Protein AF-A0A7R9V6Y5-F1 (afdb_monomer_lite)

Radius of gyration: 31.59 Å; chains: 1; bounding box: 62×42×121 Å

Secondary structure (DSSP, 8-state):
------------------------------PPPP-------------------------------GGGGTEEEETTEEEETTSSPPTT-EEEESTTS-EEEEEEE--SS-EEGGGGGGGSSSPTTEE-TT-EEEEEEE-HHHHTS--EEEEEEEEGGG---EEEEEEE-TT----S--TT-TTEEEEE-BTTB-EEEEEE-HHHHHHH--SEEEEEEE--SSS-EEEEEEEEEESS-EEE-TT--EEETTSTTSBS-S--TTSS--B-GGGSPPSS-PPTTSSTTTT---EEEPPPPSSTTSPP-----SPPTT---EEE---TT--TT---------SSS---------------

Organism: NCBI:txid1486919

pLDDT: mean 71.25, std 19.71, range [26.55, 94.12]

Structure (mmCIF, N/CA/C/O backbone):
data_AF-A0A7R9V6Y5-F1
#
_entry.id   AF-A0A7R9V6Y5-F1
#
loop_
_atom_site.group_PDB
_atom_site.id
_atom_site.type_symbol
_atom_site.label_atom_id
_atom_site.label_alt_id
_atom_site.label_comp_id
_atom_site.label_asym_id
_atom_site.label_entity_id
_atom_site.label_seq_id
_atom_site.pdbx_PDB_ins_code
_atom_site.Cartn_x
_atom_site.Cartn_y
_atom_site.Cartn_z
_atom_site.occupancy
_atom_site.B_iso_or_equiv
_atom_site.auth_seq_id
_atom_site.auth_comp_id
_atom_site.auth_asym_id
_atom_site.auth_atom_id
_atom_site.pdbx_PDB_model_num
ATOM 1 N N . PHE A 1 1 ? 21.992 -16.045 -56.729 1.00 31.56 1 PHE A N 1
ATOM 2 C CA . PHE A 1 1 ? 21.535 -15.247 -57.885 1.00 31.56 1 PHE A CA 1
ATOM 3 C C . PHE A 1 1 ? 22.594 -14.196 -58.205 1.00 31.56 1 PHE A C 1
ATOM 5 O O . PHE A 1 1 ? 23.191 -13.668 -57.278 1.00 31.56 1 PHE A O 1
ATOM 12 N N . ARG A 1 2 ? 22.911 -14.011 -59.494 1.00 26.70 2 ARG A N 1
ATOM 13 C CA . ARG A 1 2 ? 24.003 -13.173 -60.032 1.00 26.70 2 ARG A CA 1
ATOM 14 C C . ARG A 1 2 ? 23.625 -11.683 -60.105 1.00 26.70 2 ARG A C 1
ATOM 16 O O . ARG A 1 2 ? 22.520 -11.394 -60.544 1.00 26.70 2 ARG A O 1
ATOM 23 N N . GLY A 1 3 ? 24.629 -10.821 -59.904 1.00 26.55 3 GLY A N 1
ATOM 24 C CA . GLY A 1 3 ? 24.972 -9.725 -60.829 1.00 26.55 3 GLY A CA 1
ATOM 25 C C . GLY A 1 3 ? 24.631 -8.291 -60.406 1.00 26.55 3 GLY A C 1
ATOM 26 O O . GLY A 1 3 ? 23.466 -7.986 -60.185 1.00 26.55 3 GLY A O 1
ATOM 27 N N . GLY A 1 4 ? 25.644 -7.410 -60.422 1.00 28.25 4 GLY A N 1
ATOM 28 C CA . GLY A 1 4 ? 25.468 -5.955 -60.544 1.00 28.25 4 GLY A CA 1
ATOM 29 C C . GLY A 1 4 ? 26.543 -5.102 -59.857 1.00 28.25 4 GLY A C 1
ATOM 30 O O . GLY A 1 4 ? 26.328 -4.660 -58.736 1.00 28.25 4 GLY A O 1
ATOM 31 N N . ASP A 1 5 ? 27.664 -4.850 -60.541 1.00 31.64 5 ASP A N 1
ATOM 32 C CA . ASP A 1 5 ? 28.666 -3.822 -60.202 1.00 31.64 5 ASP A CA 1
ATOM 33 C C . ASP A 1 5 ? 28.163 -2.403 -60.543 1.00 31.64 5 ASP A C 1
ATOM 35 O O . ASP A 1 5 ? 27.456 -2.260 -61.536 1.00 31.64 5 ASP A O 1
ATOM 39 N N . PHE A 1 6 ? 28.588 -1.364 -59.798 1.00 33.16 6 PHE A N 1
ATOM 40 C CA . PHE A 1 6 ? 29.208 -0.134 -60.349 1.00 33.16 6 PHE A CA 1
ATOM 41 C C . PHE A 1 6 ? 29.739 0.845 -59.261 1.00 33.16 6 PHE A C 1
ATOM 43 O O . PHE A 1 6 ? 29.004 1.295 -58.390 1.00 33.16 6 PHE A O 1
ATOM 50 N N . ALA A 1 7 ? 31.023 1.204 -59.428 1.00 29.72 7 ALA A N 1
ATOM 51 C CA . ALA A 1 7 ? 31.729 2.482 -59.185 1.00 29.72 7 ALA A CA 1
ATOM 52 C C . ALA A 1 7 ? 31.904 3.131 -57.782 1.00 29.72 7 ALA A C 1
ATOM 54 O O . ALA A 1 7 ? 31.082 3.891 -57.287 1.00 29.72 7 ALA A O 1
ATOM 55 N N . THR A 1 8 ? 33.123 2.935 -57.258 1.00 30.86 8 THR A N 1
ATOM 56 C CA . THR A 1 8 ? 34.157 3.911 -56.817 1.00 30.86 8 THR A CA 1
ATOM 57 C C . THR A 1 8 ? 33.847 5.413 -56.640 1.00 30.86 8 THR A C 1
ATOM 59 O O . THR A 1 8 ? 33.489 6.096 -57.597 1.00 30.86 8 THR A O 1
ATOM 62 N N . GLY A 1 9 ? 34.269 5.960 -55.486 1.00 28.86 9 GLY A N 1
ATOM 63 C CA . GLY A 1 9 ? 34.642 7.372 -55.295 1.00 28.86 9 GLY A CA 1
ATOM 64 C C . GLY A 1 9 ? 35.104 7.697 -53.859 1.00 28.86 9 GLY A C 1
ATOM 65 O O . GLY A 1 9 ? 34.319 7.615 -52.924 1.00 28.86 9 GLY A O 1
ATOM 66 N N . ALA A 1 10 ? 36.370 8.079 -53.683 1.00 29.89 10 ALA A N 1
ATOM 67 C CA . ALA A 1 10 ? 36.989 8.647 -52.466 1.00 29.89 10 ALA A CA 1
ATOM 68 C C . ALA A 1 10 ? 37.910 9.823 -52.905 1.00 29.89 10 ALA A C 1
ATOM 70 O O . ALA A 1 10 ? 38.112 9.924 -54.120 1.00 29.89 10 ALA A O 1
ATOM 71 N N . PRO A 1 11 ? 38.571 10.646 -52.044 1.00 48.31 11 PRO A N 1
ATOM 72 C CA . PRO A 1 11 ? 38.493 10.857 -50.577 1.00 48.31 11 PRO A CA 1
ATOM 73 C C . PRO A 1 11 ? 38.518 12.357 -50.093 1.00 48.31 11 PRO A C 1
ATOM 75 O O . PRO A 1 11 ? 38.881 13.237 -50.860 1.00 48.31 11 PRO A O 1
ATOM 78 N N . HIS A 1 12 ? 38.247 12.583 -48.782 1.00 31.69 12 HIS A N 1
ATOM 79 C CA . HIS A 1 12 ? 38.789 13.597 -47.809 1.00 31.69 12 HIS A CA 1
ATOM 80 C C . HIS A 1 12 ? 38.828 15.133 -48.105 1.00 31.69 12 HIS A C 1
ATOM 82 O O . HIS A 1 12 ? 38.713 15.524 -49.258 1.00 31.69 12 HIS A O 1
ATOM 88 N N . PRO A 1 13 ? 39.087 16.046 -47.114 1.00 44.75 13 PRO A N 1
ATOM 89 C CA . PRO A 1 13 ? 39.224 15.930 -45.642 1.00 44.75 13 PRO A CA 1
ATOM 90 C C . PRO A 1 13 ? 38.396 16.956 -44.802 1.00 44.75 13 PRO A C 1
ATOM 92 O O . PRO A 1 13 ? 37.782 17.885 -45.319 1.00 44.75 13 PRO A O 1
ATOM 95 N N . ALA A 1 14 ? 38.438 16.795 -43.469 1.00 32.62 14 ALA A N 1
ATOM 96 C CA . ALA A 1 14 ? 38.018 17.775 -42.451 1.00 32.62 14 ALA A CA 1
ATOM 97 C C . ALA A 1 14 ? 38.998 18.970 -42.339 1.00 32.62 14 ALA A C 1
ATOM 99 O O . ALA A 1 14 ? 40.120 18.882 -42.844 1.00 32.62 14 ALA A O 1
ATOM 100 N N . PRO A 1 15 ? 38.639 20.052 -41.611 1.00 40.34 15 PRO A N 1
ATOM 101 C CA . PRO A 1 15 ? 39.273 20.224 -40.292 1.00 40.34 15 PRO A CA 1
ATOM 102 C C . PRO A 1 15 ? 38.422 20.902 -39.189 1.00 40.34 15 PRO A C 1
ATOM 104 O O . PRO A 1 15 ? 37.597 21.758 -39.468 1.00 40.34 15 PRO A O 1
ATOM 107 N N . SER A 1 16 ? 38.739 20.518 -37.936 1.00 29.75 16 SER A N 1
ATOM 108 C CA . SER A 1 16 ? 38.999 21.314 -36.704 1.00 29.75 16 SER A CA 1
ATOM 109 C C . SER A 1 16 ? 38.088 22.515 -36.360 1.00 29.75 16 SER A C 1
ATOM 111 O O . SER A 1 16 ? 37.766 23.314 -37.219 1.00 29.75 16 SER A O 1
ATOM 113 N N . THR A 1 17 ? 37.729 22.863 -35.123 1.00 30.83 17 THR A N 1
ATOM 114 C CA . THR A 1 17 ? 38.364 22.794 -33.793 1.00 30.83 17 THR A CA 1
ATOM 115 C C . THR A 1 17 ? 37.291 23.241 -32.778 1.00 30.83 17 THR A C 1
ATOM 117 O O . THR A 1 17 ? 36.429 24.045 -33.121 1.00 30.83 17 THR A O 1
ATOM 120 N N . ARG A 1 18 ? 37.398 22.836 -31.503 1.00 31.84 18 ARG A N 1
ATOM 121 C CA . ARG A 1 18 ? 37.727 23.719 -30.354 1.00 31.84 18 ARG A CA 1
ATOM 122 C C . ARG A 1 18 ? 37.119 23.199 -29.046 1.00 31.84 18 ARG A C 1
ATOM 124 O O . ARG A 1 18 ? 35.917 23.221 -28.819 1.00 31.84 18 ARG A O 1
ATOM 131 N N . ALA A 1 19 ? 38.026 22.788 -28.170 1.00 28.95 19 ALA A N 1
ATOM 132 C CA . ALA A 1 19 ? 37.794 22.451 -26.780 1.00 28.95 19 ALA A CA 1
ATOM 133 C C . ALA A 1 19 ? 37.399 23.680 -25.940 1.00 28.95 19 ALA A C 1
ATOM 135 O O . ALA A 1 19 ? 37.943 24.771 -26.136 1.00 28.95 19 ALA A O 1
ATOM 136 N N . ARG A 1 20 ? 36.569 23.468 -24.910 1.00 31.94 20 ARG A N 1
ATOM 137 C CA . ARG A 1 20 ? 36.645 24.236 -23.660 1.00 31.94 20 ARG A CA 1
ATOM 138 C C . ARG A 1 20 ? 36.592 23.317 -22.440 1.00 31.94 20 ARG A C 1
ATOM 140 O O . ARG A 1 20 ? 35.568 22.773 -22.060 1.00 31.94 20 ARG A O 1
ATOM 147 N N . ARG A 1 21 ? 37.792 23.205 -21.884 1.00 30.02 21 ARG A N 1
ATOM 148 C CA . ARG A 1 21 ? 38.234 22.952 -20.514 1.00 30.02 21 ARG A CA 1
ATOM 149 C C . ARG A 1 21 ? 37.304 23.567 -19.452 1.00 30.02 21 ARG A C 1
ATOM 151 O O . ARG A 1 21 ? 37.023 24.761 -19.526 1.00 30.02 21 ARG A O 1
ATOM 158 N N . MET A 1 22 ? 36.962 22.802 -18.418 1.00 28.33 22 MET A N 1
ATOM 159 C CA . MET A 1 22 ? 36.767 23.336 -17.067 1.00 28.33 22 MET A CA 1
ATOM 160 C C . MET A 1 22 ? 37.298 22.323 -16.047 1.00 28.33 22 MET A C 1
ATOM 162 O O . MET A 1 22 ? 36.837 21.190 -15.967 1.00 28.33 22 MET A O 1
ATOM 166 N N . GLU A 1 23 ? 38.348 22.753 -15.351 1.00 29.83 23 GLU A N 1
ATOM 167 C CA . GLU A 1 23 ? 39.034 22.071 -14.258 1.00 29.83 23 GLU A CA 1
ATOM 168 C C . GLU A 1 23 ? 38.297 22.339 -12.932 1.00 29.83 23 GLU A C 1
ATOM 170 O O . GLU A 1 23 ? 37.957 23.477 -12.622 1.00 29.83 23 GLU A O 1
ATOM 175 N N . THR A 1 24 ? 38.042 21.254 -12.198 1.00 30.03 24 THR A N 1
ATOM 176 C CA . THR A 1 24 ? 38.398 21.004 -10.786 1.00 30.03 24 THR A CA 1
ATOM 177 C C . THR A 1 24 ? 38.379 22.146 -9.755 1.00 30.03 24 THR A C 1
ATOM 179 O O . THR A 1 24 ? 39.156 23.089 -9.843 1.00 30.03 24 THR A O 1
ATOM 182 N N . ASN A 1 25 ? 37.622 21.935 -8.667 1.00 29.89 25 ASN A N 1
ATOM 183 C CA . ASN A 1 25 ? 38.046 22.078 -7.256 1.00 29.89 25 ASN A CA 1
ATOM 184 C C . ASN A 1 25 ? 36.930 21.498 -6.357 1.00 29.89 25 ASN A C 1
ATOM 186 O O . ASN A 1 25 ? 35.798 21.956 -6.412 1.00 29.89 25 ASN A O 1
ATOM 190 N N . CYS A 1 26 ? 37.114 20.334 -5.731 1.00 27.83 26 CYS A N 1
ATOM 191 C CA . CYS A 1 26 ? 37.872 20.032 -4.504 1.00 27.83 26 CYS A CA 1
ATOM 192 C C . CYS A 1 26 ? 37.069 20.192 -3.198 1.00 27.83 26 CYS A C 1
ATOM 194 O O . CYS A 1 26 ? 36.551 21.248 -2.855 1.00 27.83 26 CYS A O 1
ATOM 196 N N . CYS A 1 27 ? 37.044 19.068 -2.483 1.00 31.23 27 CYS A N 1
ATOM 197 C CA . CYS A 1 27 ? 36.480 18.751 -1.181 1.00 31.23 27 CYS A CA 1
ATOM 198 C C . CYS A 1 27 ? 36.789 19.738 -0.042 1.00 31.23 27 CYS A C 1
ATOM 200 O O . CYS A 1 27 ? 37.911 20.219 0.089 1.00 31.23 27 CYS A O 1
ATOM 202 N N . ALA A 1 28 ? 35.865 19.827 0.920 1.00 30.67 28 ALA A N 1
ATOM 203 C CA . ALA A 1 28 ? 36.218 20.001 2.329 1.00 30.67 28 ALA A CA 1
ATOM 204 C C . ALA A 1 28 ? 35.226 19.245 3.228 1.00 30.67 28 ALA A C 1
ATOM 206 O O . ALA A 1 28 ? 34.165 19.740 3.596 1.00 30.67 28 ALA A O 1
ATOM 207 N N . ALA A 1 29 ? 35.605 18.019 3.584 1.00 31.50 29 ALA A N 1
ATOM 208 C CA . ALA A 1 29 ? 35.000 17.248 4.657 1.00 31.50 29 ALA A CA 1
ATOM 209 C C . ALA A 1 29 ? 35.455 17.794 6.022 1.00 31.50 29 ALA A C 1
ATOM 211 O O . ALA A 1 29 ? 36.646 18.026 6.237 1.00 31.50 29 ALA A O 1
ATOM 212 N N . ARG A 1 30 ? 34.538 17.911 6.988 1.00 31.30 30 ARG A N 1
ATOM 213 C CA . ARG A 1 30 ? 34.880 17.931 8.418 1.00 31.30 30 ARG A CA 1
ATOM 214 C C . ARG A 1 30 ? 34.027 16.903 9.152 1.00 31.30 30 ARG A C 1
ATOM 216 O O . ARG A 1 30 ? 32.818 17.052 9.268 1.00 31.30 30 ARG A O 1
ATOM 223 N N . ARG A 1 31 ? 34.689 15.847 9.635 1.00 33.50 31 ARG A N 1
ATOM 224 C CA . ARG A 1 31 ? 34.147 14.889 10.608 1.00 33.50 31 ARG A CA 1
ATOM 225 C C . ARG A 1 31 ? 34.144 15.502 12.020 1.00 33.50 31 ARG A C 1
ATOM 227 O O . ARG A 1 31 ? 35.044 16.290 12.324 1.00 33.50 31 ARG A O 1
ATOM 234 N N . PRO A 1 32 ? 33.214 15.095 12.900 1.00 33.69 32 PRO A N 1
ATOM 235 C CA . PRO A 1 32 ? 33.211 15.472 14.310 1.00 33.69 32 PRO A CA 1
ATOM 236 C C . PRO A 1 32 ? 34.195 14.616 15.129 1.00 33.69 32 PRO A C 1
ATOM 238 O O . PRO A 1 32 ? 34.425 13.443 14.831 1.00 33.69 32 PRO A O 1
ATOM 241 N N . ARG A 1 33 ? 34.772 15.208 16.183 1.00 34.56 33 ARG A N 1
ATOM 242 C CA . ARG A 1 33 ? 35.504 14.496 17.247 1.00 34.56 33 ARG A CA 1
ATOM 243 C C . ARG A 1 33 ? 34.586 14.290 18.464 1.00 34.56 33 ARG A C 1
ATOM 245 O O . ARG A 1 33 ? 33.846 15.215 18.789 1.00 34.56 33 ARG A O 1
ATOM 252 N N . PRO A 1 34 ? 34.687 13.153 19.176 1.00 44.06 34 PRO A N 1
ATOM 253 C CA . PRO A 1 34 ? 33.969 12.900 20.422 1.00 44.06 34 PRO A CA 1
ATOM 254 C C . PRO A 1 34 ? 34.815 13.295 21.643 1.00 44.06 34 PRO A C 1
ATOM 256 O O . PRO A 1 34 ? 36.030 13.090 21.636 1.00 44.06 34 PRO A O 1
ATOM 259 N N . ARG A 1 35 ? 34.176 13.794 22.709 1.00 39.22 35 ARG A N 1
ATOM 260 C CA . ARG A 1 35 ? 34.696 13.779 24.091 1.00 39.22 35 ARG A CA 1
ATOM 261 C C . ARG A 1 35 ? 33.535 13.790 25.099 1.00 39.22 35 ARG A C 1
ATOM 263 O O . ARG A 1 35 ? 32.831 14.785 25.211 1.00 39.22 35 ARG A O 1
ATOM 270 N N . SER A 1 36 ? 33.381 12.693 25.836 1.00 36.84 36 SER A N 1
ATOM 271 C CA . SER A 1 36 ? 32.825 12.651 27.206 1.00 36.84 36 SER A CA 1
ATOM 272 C C . SER A 1 36 ? 33.942 13.020 28.217 1.00 36.84 36 SER A C 1
ATOM 274 O O . SER A 1 36 ? 35.087 13.152 27.768 1.00 36.84 36 SER A O 1
ATOM 276 N N . PRO A 1 37 ? 33.740 13.043 29.558 1.00 46.12 37 PRO A N 1
ATOM 277 C CA . PRO A 1 37 ? 32.527 13.157 30.388 1.00 46.12 37 PRO A CA 1
ATOM 278 C C . PRO A 1 37 ? 32.600 14.290 31.465 1.00 46.12 37 PRO A C 1
ATOM 280 O O . PRO A 1 37 ? 33.610 14.972 31.589 1.00 46.12 37 PRO A O 1
ATOM 283 N N . ALA A 1 38 ? 31.480 14.442 32.199 1.00 38.81 38 ALA A N 1
ATOM 284 C CA . ALA A 1 38 ? 31.164 15.021 33.536 1.00 38.81 38 ALA A CA 1
ATOM 285 C C . ALA A 1 38 ? 32.314 15.540 34.457 1.00 38.81 38 ALA A C 1
ATOM 287 O O . ALA A 1 38 ? 33.419 15.007 34.365 1.00 38.81 38 ALA A O 1
ATOM 288 N N . PRO A 1 39 ? 32.079 16.465 35.438 1.00 49.62 39 PRO A N 1
ATOM 289 C CA . PRO A 1 39 ? 31.322 16.096 36.659 1.00 49.62 39 PRO A CA 1
ATOM 290 C C . PRO A 1 39 ? 30.623 17.215 37.502 1.00 49.62 39 PRO A C 1
ATOM 292 O O . PRO A 1 39 ? 30.881 18.402 37.350 1.00 49.62 39 PRO A O 1
ATOM 295 N N . LEU A 1 40 ? 29.813 16.741 38.471 1.00 33.62 40 LEU A N 1
ATOM 296 C CA . LEU A 1 40 ? 29.517 17.275 39.825 1.00 33.62 40 LEU A CA 1
ATOM 297 C C . LEU A 1 40 ? 28.737 18.597 40.019 1.00 33.62 40 LEU A C 1
ATOM 299 O O . LEU A 1 40 ? 29.275 19.677 39.819 1.00 33.62 40 LEU A O 1
ATOM 303 N N . ALA A 1 41 ? 27.563 18.496 40.664 1.00 32.78 41 ALA A N 1
ATOM 304 C CA . ALA A 1 41 ? 27.299 19.165 41.951 1.00 32.78 41 ALA A CA 1
ATOM 305 C C . ALA A 1 41 ? 26.062 18.561 42.671 1.00 32.78 41 ALA A C 1
ATOM 307 O O . ALA A 1 41 ? 25.072 18.253 42.007 1.00 32.78 41 ALA A O 1
ATOM 308 N N . PRO A 1 42 ? 26.109 18.385 44.009 1.00 46.72 42 PRO A N 1
ATOM 309 C CA . PRO A 1 42 ? 25.042 17.812 44.830 1.00 46.72 42 PRO A CA 1
ATOM 310 C C . PRO A 1 42 ? 24.123 18.900 45.412 1.00 46.72 42 PRO A C 1
ATOM 312 O O . PRO A 1 42 ? 24.558 20.030 45.631 1.00 46.72 42 PRO A O 1
ATOM 315 N N . LEU A 1 43 ? 22.878 18.555 45.749 1.00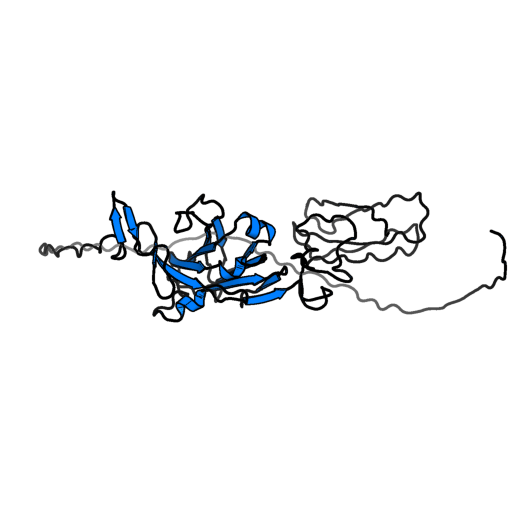 36.47 43 LEU A N 1
ATOM 316 C CA . LEU A 1 43 ? 22.027 19.397 46.593 1.00 36.47 43 LEU A CA 1
ATOM 317 C C . LEU A 1 43 ? 21.265 18.551 47.616 1.00 36.47 43 LEU A C 1
ATOM 319 O O . LEU A 1 43 ? 20.756 17.470 47.327 1.00 36.47 43 LEU A O 1
ATOM 323 N N . LEU A 1 44 ? 21.310 19.067 48.839 1.00 35.62 44 LEU A N 1
ATOM 324 C CA . LEU A 1 44 ? 20.942 18.479 50.115 1.00 35.62 44 L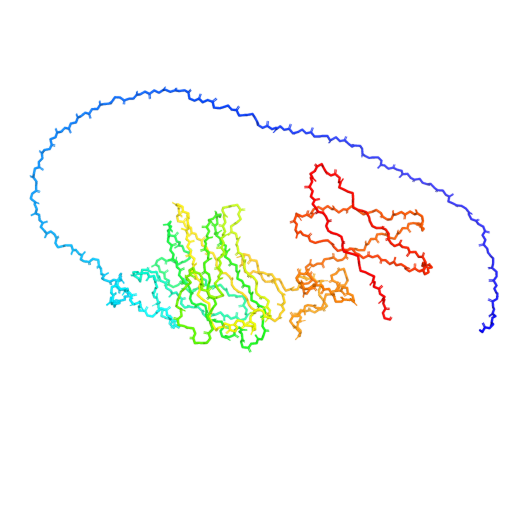EU A CA 1
ATOM 325 C C . LEU A 1 44 ? 19.436 18.233 50.298 1.00 35.62 44 LEU A C 1
ATOM 327 O O . LEU A 1 44 ? 18.612 19.106 50.060 1.00 35.62 44 LEU A O 1
ATOM 331 N N . LEU A 1 45 ? 19.142 17.046 50.834 1.00 38.00 45 LEU A N 1
ATOM 332 C CA . LEU A 1 45 ? 18.404 16.771 52.076 1.00 38.00 45 LEU A CA 1
ATOM 333 C C . LEU A 1 45 ? 17.436 17.850 52.617 1.00 38.00 45 LEU A C 1
ATOM 335 O O . LEU A 1 45 ? 17.871 18.897 53.091 1.00 38.00 45 LEU A O 1
ATOM 339 N N . SER A 1 46 ? 16.153 17.493 52.754 1.00 37.31 46 SER A N 1
ATOM 340 C CA . SER A 1 46 ? 15.336 17.841 53.932 1.00 37.31 46 SER A CA 1
ATOM 341 C C . SER A 1 46 ? 14.170 16.862 54.112 1.00 37.31 46 SER A C 1
ATOM 343 O O . SER A 1 46 ? 13.274 16.767 53.278 1.00 37.31 46 SER A O 1
ATOM 345 N N . LEU A 1 47 ? 14.229 16.127 55.227 1.00 38.84 47 LEU A N 1
ATOM 346 C CA . LEU A 1 47 ? 13.140 15.364 55.835 1.00 38.84 47 LEU A CA 1
ATOM 347 C C . LEU A 1 47 ? 12.013 16.304 56.287 1.00 38.84 47 LEU A C 1
ATOM 349 O O . LEU A 1 47 ? 12.297 17.316 56.925 1.00 38.84 47 LEU A O 1
ATOM 353 N N . LEU A 1 48 ? 10.760 15.867 56.143 1.00 36.12 48 LEU A N 1
ATOM 354 C CA . LEU A 1 48 ? 9.728 16.111 57.155 1.00 36.12 48 LEU A CA 1
ATOM 355 C C . LEU A 1 48 ? 8.648 15.018 57.106 1.00 36.12 48 LEU A C 1
ATOM 357 O O . LEU A 1 48 ? 7.881 14.898 56.155 1.00 36.12 48 LEU A O 1
ATOM 361 N N . LEU A 1 49 ? 8.650 14.203 58.161 1.00 41.25 49 LEU A N 1
ATOM 362 C CA . LEU A 1 49 ? 7.550 13.360 58.625 1.00 41.25 49 LEU A CA 1
ATOM 363 C C . LEU A 1 49 ? 6.517 14.236 59.349 1.00 41.25 49 LEU A C 1
ATOM 365 O O . LEU A 1 49 ? 6.926 15.125 60.084 1.00 41.25 49 LEU A O 1
ATOM 369 N N . LEU A 1 50 ? 5.229 13.929 59.167 1.00 37.78 50 LEU A N 1
ATOM 370 C CA . LEU A 1 50 ? 4.058 14.039 60.069 1.00 37.78 50 LEU A CA 1
ATOM 371 C C . LEU A 1 50 ? 2.835 13.951 59.121 1.00 37.78 50 LEU A C 1
ATOM 373 O O . LEU A 1 50 ? 2.705 14.770 58.225 1.00 37.78 50 LEU A O 1
ATOM 377 N N . GLY A 1 51 ? 1.954 12.951 59.130 1.00 34.94 51 GLY A N 1
ATOM 378 C CA . GLY A 1 51 ? 1.297 12.321 60.265 1.00 34.94 51 GLY A CA 1
ATOM 379 C C . GLY A 1 51 ? -0.110 12.909 60.403 1.00 34.94 51 GLY A C 1
ATOM 380 O O . GLY A 1 51 ? -0.268 13.869 61.137 1.00 34.94 51 GLY A O 1
ATOM 381 N N . MET A 1 52 ? -1.108 12.344 59.712 1.00 38.22 52 MET A N 1
ATOM 382 C CA . MET A 1 52 ? -2.527 12.417 60.096 1.00 38.22 52 MET A CA 1
ATOM 383 C C . MET A 1 52 ? -3.287 11.244 59.471 1.00 38.22 52 MET A C 1
ATOM 385 O O . MET A 1 52 ? -3.411 11.128 58.253 1.00 38.22 52 MET A O 1
ATOM 389 N N . ALA A 1 53 ? -3.788 10.377 60.346 1.00 43.47 53 ALA A N 1
ATOM 390 C CA . ALA A 1 53 ? -4.797 9.382 60.042 1.00 43.47 53 ALA A CA 1
ATOM 391 C C . ALA A 1 53 ? -6.102 10.087 59.641 1.00 43.47 53 ALA A C 1
ATOM 393 O O . ALA A 1 53 ? -6.610 10.927 60.382 1.00 43.47 53 ALA A O 1
ATOM 394 N N . GLY A 1 54 ? -6.640 9.732 58.477 1.00 37.41 54 GLY A N 1
ATOM 395 C CA . GLY A 1 54 ? -7.932 10.190 57.981 1.00 37.41 54 GLY A CA 1
ATOM 396 C C . GLY A 1 54 ? -8.713 8.998 57.447 1.00 37.41 54 GLY A C 1
ATOM 397 O O . GLY A 1 54 ? -8.224 8.268 56.592 1.00 37.41 54 GLY A O 1
ATOM 398 N N . ALA A 1 55 ? -9.883 8.791 58.038 1.00 40.75 55 ALA A N 1
ATOM 399 C CA . ALA A 1 55 ? -10.852 7.723 57.839 1.00 40.75 55 ALA A CA 1
ATOM 400 C C . ALA A 1 55 ? -10.908 7.069 56.442 1.00 40.75 55 ALA A C 1
ATOM 402 O O . ALA A 1 55 ? -11.090 7.724 55.418 1.00 40.75 55 ALA A O 1
ATOM 403 N N . LEU A 1 56 ? -10.890 5.733 56.469 1.00 37.66 56 LEU A N 1
ATOM 404 C CA . LEU A 1 56 ? -11.474 4.856 55.459 1.00 37.66 56 LEU A CA 1
ATOM 405 C C . LEU A 1 56 ? -12.933 5.262 55.203 1.00 37.66 56 LEU A C 1
ATOM 407 O O . LEU A 1 56 ? -13.828 4.923 55.975 1.00 37.66 56 LEU A O 1
ATOM 411 N N . VAL A 1 57 ? -13.174 5.949 54.093 1.00 40.38 57 VAL A N 1
ATOM 412 C CA . VAL A 1 57 ? -14.442 5.834 53.375 1.00 40.38 57 VAL A CA 1
ATOM 413 C C . VAL A 1 57 ? -14.234 4.676 52.400 1.00 40.38 57 VAL A C 1
ATOM 415 O O . VAL A 1 57 ? -13.362 4.793 51.536 1.00 40.38 57 VAL A O 1
ATOM 418 N N . PRO A 1 58 ? -14.966 3.550 52.493 1.00 41.91 58 PRO A N 1
ATOM 419 C CA . PRO A 1 58 ? -15.059 2.637 51.370 1.00 41.91 58 PRO A CA 1
ATOM 420 C C . PRO A 1 58 ? -15.899 3.358 50.316 1.00 41.91 58 PRO A C 1
ATOM 422 O O . PRO A 1 58 ? -17.112 3.187 50.225 1.00 41.91 58 PRO A O 1
ATOM 425 N N . GLY A 1 59 ? -15.246 4.240 49.557 1.00 36.31 59 GLY A N 1
ATOM 426 C CA . GLY A 1 59 ? -15.742 4.639 48.259 1.00 36.31 59 GLY A CA 1
ATOM 427 C C . GLY A 1 59 ? -15.880 3.343 47.487 1.00 36.31 59 GLY A C 1
ATOM 428 O O . GLY A 1 59 ? -14.882 2.647 47.279 1.00 36.31 59 GLY A O 1
ATOM 429 N N . GLY A 1 60 ? -17.121 2.974 47.167 1.00 35.91 60 GLY A N 1
ATOM 430 C CA . GLY A 1 60 ? -17.376 1.919 46.206 1.00 35.91 60 GLY A CA 1
ATOM 431 C C . GLY A 1 60 ? -16.458 2.193 45.031 1.00 35.91 60 GLY A C 1
ATOM 432 O O . GLY A 1 60 ? -16.513 3.276 44.446 1.00 35.91 60 GLY A O 1
ATOM 433 N N . ARG A 1 61 ? -15.542 1.258 44.758 1.00 37.50 61 ARG A N 1
ATOM 434 C CA . ARG A 1 61 ? -14.864 1.248 43.472 1.00 37.50 61 ARG A CA 1
ATOM 435 C C . ARG A 1 61 ? -15.999 1.322 42.467 1.00 37.50 61 ARG A C 1
ATOM 437 O O . ARG A 1 61 ? -16.843 0.428 42.463 1.00 37.50 61 ARG A O 1
ATOM 444 N N . ALA A 1 62 ? -16.061 2.404 41.696 1.00 41.66 62 ALA A N 1
ATOM 445 C CA . ALA A 1 62 ? -16.695 2.324 40.399 1.00 41.66 62 A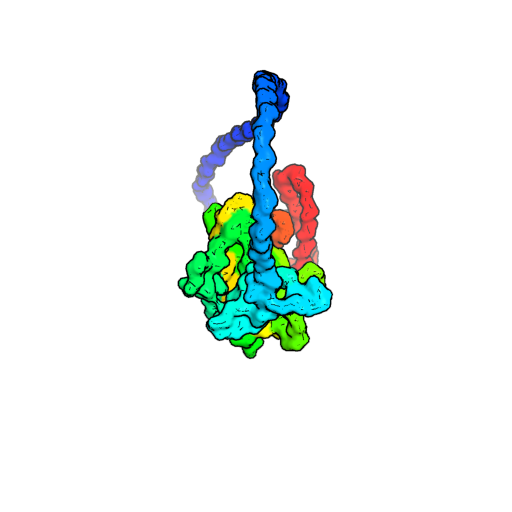LA A CA 1
ATOM 446 C C . ALA A 1 62 ? -16.023 1.109 39.760 1.00 41.66 62 ALA A C 1
ATOM 448 O O . ALA A 1 62 ? -14.815 1.139 39.521 1.00 41.66 62 ALA A O 1
ATOM 449 N N . GLN A 1 63 ? -16.739 -0.016 39.705 1.00 50.03 63 GLN A N 1
ATOM 450 C CA . GLN A 1 63 ? -16.293 -1.154 38.928 1.00 50.03 63 GLN A CA 1
ATOM 451 C C . GLN A 1 63 ? -16.078 -0.563 37.546 1.00 50.03 63 GLN A C 1
ATOM 453 O O . GLN A 1 63 ? -17.026 -0.023 36.972 1.00 50.03 63 GLN A O 1
ATOM 458 N N . GLU A 1 64 ? -14.824 -0.551 37.084 1.00 56.78 64 GLU A N 1
ATOM 459 C CA . GLU A 1 64 ? -14.567 -0.328 35.668 1.00 56.78 64 GLU A CA 1
ATOM 460 C C . GLU A 1 64 ? -15.561 -1.213 34.921 1.00 56.78 64 GLU A C 1
ATOM 462 O O . GLU A 1 64 ? -15.716 -2.385 35.298 1.00 56.78 64 GLU A O 1
ATOM 467 N N . PRO A 1 65 ? -16.329 -0.640 33.981 1.00 68.69 65 PRO A N 1
ATOM 468 C CA . PRO A 1 65 ? -17.336 -1.409 33.287 1.00 68.69 65 PRO A CA 1
ATOM 469 C C . PRO A 1 65 ? -16.641 -2.621 32.673 1.00 68.69 65 PRO A C 1
ATOM 471 O O . PRO A 1 65 ? -15.605 -2.496 32.020 1.00 68.69 65 PRO A O 1
ATOM 474 N N . GLU A 1 66 ? -17.178 -3.802 32.965 1.00 82.94 66 GLU A N 1
ATOM 475 C CA . GLU A 1 66 ? -16.646 -5.068 32.478 1.00 82.94 66 GLU A CA 1
ATOM 476 C C . GLU A 1 66 ? -16.479 -4.989 30.951 1.00 82.94 66 GLU A C 1
ATOM 478 O O . GLU A 1 66 ? -17.364 -4.486 30.253 1.00 82.94 66 GLU A O 1
ATOM 483 N N . CYS A 1 67 ? -15.314 -5.402 30.438 1.00 87.19 67 CYS A N 1
ATOM 484 C CA . CYS A 1 67 ? -14.972 -5.299 29.013 1.00 87.19 67 CYS A CA 1
ATOM 485 C C . CYS A 1 67 ? -15.142 -3.884 28.432 1.00 87.19 67 CYS A C 1
ATOM 487 O O . CYS A 1 67 ? -15.716 -3.709 27.354 1.00 87.19 67 CYS A O 1
ATOM 489 N N . SER A 1 68 ? -14.716 -2.870 29.192 1.00 89.12 68 SER A N 1
ATOM 490 C CA . SER A 1 68 ? -14.804 -1.444 28.843 1.00 89.12 68 SER A CA 1
ATOM 491 C C . SER A 1 68 ? -16.225 -0.955 28.527 1.00 89.12 68 SER A C 1
ATOM 493 O O . SER A 1 68 ? -16.399 0.120 27.965 1.00 89.12 68 SER A O 1
ATOM 495 N N . GLY A 1 69 ? -17.260 -1.727 28.886 1.00 88.38 69 GLY A N 1
ATOM 496 C CA . GLY A 1 69 ? -18.653 -1.446 28.529 1.00 88.38 69 GLY A CA 1
ATOM 497 C C . GLY A 1 69 ? -19.032 -1.804 27.087 1.00 88.38 69 GLY A C 1
ATOM 498 O O . GLY A 1 69 ? -20.129 -1.463 26.647 1.00 88.38 69 GLY A O 1
ATOM 499 N N . HIS A 1 70 ? -18.160 -2.504 26.358 1.00 89.88 70 HIS A N 1
ATOM 500 C CA . HIS A 1 70 ? -18.322 -2.817 24.935 1.00 89.88 70 HIS A CA 1
ATOM 501 C C . HIS A 1 70 ? -18.322 -4.319 24.633 1.00 89.88 70 HIS A C 1
ATOM 503 O O . HIS A 1 70 ? -18.235 -4.734 23.475 1.00 89.88 70 HIS A O 1
ATOM 509 N N . GLY A 1 71 ? -18.472 -5.160 25.651 1.00 89.12 71 GLY A N 1
ATOM 510 C CA . GLY A 1 71 ? -18.521 -6.605 25.488 1.00 89.12 71 GLY A CA 1
ATOM 511 C C . GLY A 1 71 ? -19.133 -7.316 26.683 1.00 89.12 71 GLY A C 1
ATOM 512 O O . GLY A 1 71 ? -19.651 -6.699 27.611 1.00 89.12 71 GLY A O 1
ATOM 513 N N . THR A 1 72 ? -19.062 -8.641 26.641 1.00 89.62 72 THR A N 1
ATOM 514 C CA . THR A 1 72 ? -19.474 -9.519 27.743 1.00 89.62 72 THR A CA 1
ATOM 515 C C . THR A 1 72 ? -18.324 -10.438 28.114 1.00 89.62 72 THR A C 1
ATOM 517 O O . THR A 1 72 ? -17.611 -10.916 27.233 1.00 89.62 72 THR A O 1
ATOM 520 N N . LEU A 1 73 ? -18.125 -10.688 29.407 1.00 89.38 73 LEU A N 1
ATOM 521 C CA . LEU A 1 73 ? -17.110 -11.633 29.852 1.00 89.38 73 LEU A CA 1
ATOM 522 C C . LEU A 1 73 ? -17.623 -13.066 29.657 1.00 89.38 73 LEU A C 1
ATOM 524 O O . LEU A 1 73 ? -18.656 -13.451 30.203 1.00 89.38 73 LEU A O 1
ATOM 528 N N . VAL A 1 74 ? -16.887 -13.859 28.884 1.00 86.69 74 VAL A N 1
ATOM 529 C CA . VAL A 1 74 ? -17.151 -15.276 28.623 1.00 86.69 74 VAL A CA 1
ATOM 530 C C . VAL A 1 74 ? -15.867 -16.040 28.925 1.00 86.69 74 VAL A C 1
ATOM 532 O O . VAL A 1 74 ? -14.822 -15.755 28.350 1.00 86.69 74 VAL A O 1
ATOM 535 N N . ASP A 1 75 ? -15.922 -16.971 29.879 1.00 86.88 75 ASP A N 1
ATOM 536 C CA . ASP A 1 75 ? -14.775 -17.793 30.297 1.00 86.88 75 ASP A CA 1
ATOM 537 C C . ASP A 1 75 ? -13.507 -16.992 30.665 1.00 86.88 75 ASP A C 1
ATOM 539 O O . ASP A 1 75 ? -12.380 -17.422 30.428 1.00 86.88 75 ASP A O 1
ATOM 543 N N . GLY A 1 76 ? -13.683 -15.810 31.267 1.00 84.12 76 GLY A N 1
ATOM 544 C CA . GLY A 1 76 ? -12.574 -14.938 31.676 1.00 84.12 76 GLY A CA 1
ATOM 545 C C . GLY A 1 76 ? -11.971 -14.092 30.549 1.00 84.12 76 GLY A C 1
ATOM 546 O O . GLY A 1 76 ? -10.989 -13.395 30.791 1.00 84.12 76 GLY A O 1
ATOM 547 N N . HIS A 1 77 ? -12.569 -14.111 29.356 1.00 85.94 77 HIS A N 1
ATOM 548 C CA . HIS A 1 77 ? -12.181 -13.293 28.210 1.00 85.94 77 HIS A CA 1
ATOM 549 C C . HIS A 1 77 ? -13.330 -12.391 27.760 1.00 85.94 77 HIS A C 1
ATOM 551 O O . HIS A 1 77 ? -14.500 -12.760 27.857 1.00 85.94 77 HIS A O 1
ATOM 557 N N . CYS A 1 78 ? -13.008 -11.203 27.255 1.00 87.75 78 CYS A N 1
ATOM 558 C CA . CYS A 1 78 ? -14.022 -10.304 26.728 1.00 87.75 78 CYS A CA 1
ATOM 559 C C . CYS A 1 78 ? -14.442 -10.705 25.313 1.00 87.75 78 CYS A C 1
ATOM 561 O O 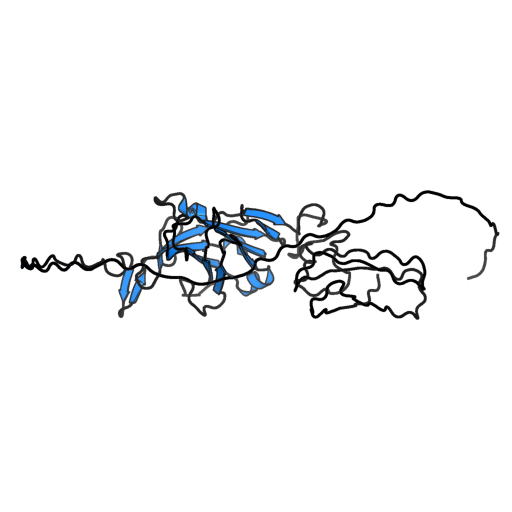. CYS A 1 78 ? -13.632 -10.753 24.391 1.00 87.75 78 CYS A O 1
ATOM 563 N N . ASN A 1 79 ? -15.735 -10.968 25.143 1.00 88.12 79 ASN A N 1
ATOM 564 C CA . ASN A 1 79 ? -16.375 -11.127 23.848 1.00 88.12 79 ASN A CA 1
ATOM 565 C C . ASN A 1 79 ? -16.957 -9.776 23.409 1.00 88.12 79 ASN A C 1
ATOM 567 O O . ASN A 1 79 ? -17.955 -9.313 23.972 1.00 88.12 79 ASN A O 1
ATOM 571 N N . CYS A 1 80 ? -16.298 -9.125 22.450 1.00 88.88 80 CYS A N 1
ATOM 572 C CA . CYS A 1 80 ? -16.602 -7.754 22.055 1.00 88.88 80 CYS A CA 1
ATOM 573 C C . CYS A 1 80 ? -17.822 -7.639 21.146 1.00 88.88 80 CYS A C 1
ATOM 575 O O . CYS A 1 80 ? -18.058 -8.457 20.255 1.00 88.88 80 CYS A O 1
ATOM 577 N N . THR A 1 81 ? -18.585 -6.571 21.352 1.00 85.94 81 THR A N 1
ATOM 578 C CA . THR A 1 81 ? -19.773 -6.267 20.558 1.00 85.94 81 THR A CA 1
ATOM 579 C C . THR A 1 81 ? -19.357 -5.831 19.158 1.00 85.94 81 THR A C 1
ATOM 581 O O . THR A 1 81 ? -18.507 -4.953 19.001 1.00 85.94 81 THR A O 1
ATOM 584 N N . SER A 1 82 ? -19.973 -6.433 18.139 1.00 84.19 82 SER A N 1
ATOM 585 C CA . SER A 1 82 ? -19.814 -6.043 16.733 1.00 84.19 82 SER A CA 1
ATOM 586 C C . SER A 1 82 ? -18.354 -5.930 16.277 1.00 84.19 82 SER A C 1
ATOM 588 O O . SER A 1 82 ? -17.992 -4.981 15.593 1.00 84.19 82 SER A O 1
ATOM 590 N N . ALA A 1 83 ? -17.503 -6.912 16.602 1.00 81.75 83 ALA A N 1
ATOM 591 C CA . ALA A 1 83 ? -16.106 -6.938 16.140 1.00 81.75 83 ALA A CA 1
ATOM 592 C C . ALA A 1 83 ? -15.976 -6.824 14.603 1.00 81.75 83 ALA A C 1
ATOM 594 O O . ALA A 1 83 ? -14.964 -6.340 14.097 1.00 81.75 83 ALA A O 1
ATOM 595 N N . ARG A 1 84 ? -17.021 -7.237 13.866 1.00 85.38 84 ARG A N 1
ATOM 596 C CA . ARG A 1 84 ? -17.258 -6.993 12.432 1.00 85.38 84 ARG A CA 1
ATOM 597 C C . ARG A 1 84 ? -18.399 -5.984 12.259 1.00 85.38 84 ARG A C 1
ATOM 599 O O . ARG A 1 84 ? -19.525 -6.422 12.012 1.00 85.38 84 ARG A O 1
ATOM 606 N N . PRO A 1 85 ? -18.152 -4.677 12.436 1.00 87.00 85 PRO A N 1
ATOM 607 C CA . PRO A 1 85 ? -19.217 -3.689 12.323 1.00 87.00 85 PRO A CA 1
ATOM 608 C C . PRO A 1 85 ? -19.784 -3.658 10.902 1.00 87.00 85 PRO A C 1
ATOM 610 O O . PRO A 1 85 ? -19.066 -3.913 9.933 1.00 87.00 85 PRO A O 1
ATOM 613 N N . GLN A 1 86 ? -21.074 -3.362 10.788 1.00 85.88 86 GLN A N 1
ATOM 614 C CA . GLN A 1 86 ? -21.739 -3.063 9.520 1.00 85.88 86 GLN A CA 1
ATOM 615 C C . GLN A 1 86 ? -21.575 -1.574 9.156 1.00 85.88 86 GLN A C 1
ATOM 617 O O . GLN A 1 86 ? -21.070 -0.798 9.976 1.00 85.88 86 GLN A O 1
ATOM 622 N N . PRO A 1 87 ? -21.984 -1.143 7.942 1.00 82.75 87 PRO A N 1
ATOM 623 C CA . PRO A 1 87 ? -22.112 0.280 7.640 1.00 82.75 87 PRO A CA 1
ATOM 624 C C . PRO A 1 87 ? -22.878 1.023 8.742 1.00 82.75 87 PRO A C 1
ATOM 626 O O . PRO A 1 87 ? -23.885 0.522 9.236 1.00 82.75 87 PRO A O 1
ATOM 629 N N . ASP A 1 88 ? -22.387 2.207 9.113 1.00 80.19 88 ASP A N 1
ATOM 630 C CA . ASP A 1 88 ? -22.962 3.089 10.141 1.00 80.19 88 ASP A CA 1
ATOM 631 C C . ASP A 1 88 ? -22.938 2.547 11.587 1.00 80.19 88 ASP A C 1
ATOM 633 O O . ASP A 1 88 ? -23.495 3.169 12.494 1.00 80.19 88 ASP A O 1
ATOM 637 N N . GLU A 1 89 ? -22.245 1.432 11.836 1.00 85.31 89 GLU A N 1
ATOM 638 C CA . GLU A 1 89 ? -22.030 0.881 13.174 1.00 85.31 89 GLU A CA 1
ATOM 639 C C . GLU A 1 89 ? -20.578 1.053 13.640 1.00 85.31 89 GLU A C 1
ATOM 641 O O . GLU A 1 89 ? -19.626 0.992 12.857 1.00 85.31 89 GLU A O 1
ATOM 646 N N . LEU A 1 90 ? -20.405 1.220 14.954 1.00 87.38 90 LEU A N 1
ATOM 647 C CA . LEU A 1 90 ? -19.099 1.177 15.605 1.00 87.38 90 LEU A CA 1
ATOM 648 C C . LEU A 1 90 ? -18.890 -0.202 16.235 1.00 87.38 90 LEU A C 1
ATOM 650 O O . LEU A 1 90 ? -19.717 -0.663 17.025 1.00 87.38 90 LEU A O 1
ATOM 654 N N . GLY A 1 91 ? -17.781 -0.845 15.888 1.00 90.06 91 GLY A N 1
ATOM 655 C CA . GLY A 1 91 ? -17.364 -2.122 16.458 1.00 90.06 91 GLY A CA 1
ATOM 656 C C . GLY A 1 91 ? -16.301 -1.960 17.536 1.00 90.06 91 GLY A C 1
ATOM 657 O O . GLY A 1 91 ? -15.708 -0.890 17.675 1.00 90.06 91 GLY A O 1
ATOM 658 N N . TRP A 1 92 ? -16.023 -3.041 18.265 1.00 90.44 92 TRP A N 1
ATOM 659 C CA . TRP A 1 92 ? -15.002 -3.059 19.315 1.00 90.44 92 TRP A CA 1
ATOM 660 C C . TRP A 1 92 ? -14.171 -4.339 19.271 1.00 90.44 92 TRP A C 1
ATOM 662 O O . TRP A 1 92 ? -14.694 -5.421 19.003 1.00 90.44 92 TRP A O 1
ATOM 672 N N . VAL A 1 93 ? -12.868 -4.213 19.526 1.00 88.94 93 VAL A N 1
ATOM 673 C CA . VAL A 1 93 ? -11.894 -5.316 19.575 1.00 88.94 93 VAL A CA 1
ATOM 674 C C . VAL A 1 93 ? -10.858 -5.085 20.680 1.00 88.94 93 VAL A C 1
ATOM 676 O O . VAL A 1 93 ? -10.804 -4.018 21.295 1.00 88.94 93 VAL A O 1
ATOM 679 N N . GLY A 1 94 ? -10.013 -6.092 20.909 1.00 84.94 94 GLY A N 1
ATOM 680 C CA . GLY A 1 94 ? -8.988 -6.101 21.953 1.00 84.94 94 GLY A CA 1
ATOM 681 C C . GLY A 1 94 ? -9.394 -6.950 23.156 1.00 84.94 94 GLY A C 1
ATOM 682 O O . GLY A 1 94 ? -10.556 -7.323 23.297 1.00 84.94 94 GLY A O 1
ATOM 683 N N . ASP A 1 95 ? -8.424 -7.251 24.020 1.00 86.19 95 ASP A N 1
ATOM 684 C CA . ASP A 1 95 ? -8.606 -8.153 25.169 1.00 86.19 95 ASP A CA 1
ATOM 685 C C . ASP A 1 95 ? -9.648 -7.635 26.180 1.00 86.19 95 ASP A C 1
ATOM 687 O O . ASP A 1 95 ? -10.234 -8.417 26.925 1.00 86.19 95 ASP A O 1
ATOM 691 N N . ASP A 1 96 ? -9.888 -6.323 26.184 1.00 89.56 96 ASP A N 1
ATOM 692 C CA . ASP A 1 96 ? -10.824 -5.594 27.040 1.00 89.56 96 ASP A CA 1
ATOM 693 C C . ASP A 1 96 ? -11.931 -4.869 26.252 1.00 89.56 96 ASP A C 1
ATOM 695 O O . ASP A 1 96 ? -12.670 -4.075 26.833 1.00 89.56 96 ASP A O 1
ATOM 699 N N . CYS A 1 97 ? -12.037 -5.105 24.939 1.00 89.25 97 CYS A N 1
ATOM 700 C CA . CYS A 1 97 ? -12.936 -4.392 24.025 1.00 89.25 97 CYS A CA 1
ATOM 701 C C . CYS A 1 97 ? -12.791 -2.860 24.029 1.00 89.25 97 CYS A C 1
ATOM 703 O O . CYS A 1 97 ? -13.742 -2.153 23.703 1.00 89.25 97 CYS A O 1
ATOM 705 N N . GLY A 1 98 ? -11.615 -2.331 24.380 1.00 89.25 98 GLY A N 1
ATOM 706 C CA . GLY A 1 98 ? -11.361 -0.890 24.424 1.00 89.25 98 GLY A CA 1
ATOM 707 C C . GLY A 1 98 ? -10.993 -0.257 23.076 1.00 89.25 98 GLY A C 1
ATOM 708 O O . GLY A 1 98 ? -10.926 0.966 22.974 1.00 89.25 98 GLY A O 1
ATOM 709 N N . THR A 1 99 ? -10.736 -1.051 22.029 1.00 90.00 99 THR A N 1
ATOM 710 C CA . THR A 1 99 ? -10.305 -0.530 20.720 1.00 90.00 99 THR A CA 1
ATOM 711 C C . THR A 1 99 ? -11.474 -0.446 19.748 1.00 90.00 99 THR A C 1
ATOM 713 O O . THR A 1 99 ? -12.053 -1.466 19.378 1.00 90.00 99 THR A O 1
ATOM 716 N N . ALA A 1 100 ? -11.785 0.764 19.287 1.00 90.19 100 ALA A N 1
ATOM 717 C CA . ALA A 1 100 ? -12.846 1.003 18.315 1.00 90.19 100 ALA A CA 1
ATOM 718 C C . ALA A 1 100 ? -12.493 0.471 16.912 1.00 90.19 100 ALA A C 1
ATOM 720 O O . ALA A 1 100 ? -11.350 0.586 16.455 1.00 90.19 100 ALA A O 1
ATOM 721 N N . VAL A 1 101 ? -13.500 -0.057 16.213 1.00 90.62 101 VAL A N 1
ATOM 722 C CA . VAL A 1 101 ? -13.435 -0.509 14.819 1.00 90.62 101 VAL A CA 1
ATOM 723 C C . VAL A 1 101 ? -14.432 0.277 13.976 1.00 90.62 101 VAL A C 1
ATOM 725 O O . VAL A 1 101 ? -15.638 0.184 14.193 1.00 90.62 101 VAL A O 1
ATOM 728 N N . TYR A 1 102 ? -13.935 0.999 12.978 1.00 90.19 102 TYR A N 1
ATOM 729 C CA . TYR A 1 102 ? -14.760 1.749 12.034 1.00 90.19 102 TYR A CA 1
ATOM 730 C C . TYR A 1 102 ? -14.981 0.945 10.755 1.00 90.19 102 TYR A C 1
ATOM 732 O O . TYR A 1 102 ? -14.024 0.452 10.157 1.00 90.19 102 TYR A O 1
ATOM 740 N N . TYR A 1 103 ? -16.230 0.825 10.312 1.00 87.75 103 TYR A N 1
ATOM 741 C CA . TYR A 1 103 ? -16.524 0.258 9.000 1.00 87.75 103 TYR A CA 1
ATOM 742 C C . TYR A 1 103 ? -16.192 1.260 7.892 1.00 87.75 103 TYR A C 1
ATOM 744 O O . TYR A 1 103 ? -16.526 2.444 7.983 1.00 87.75 103 TYR A O 1
ATOM 752 N N . HIS A 1 104 ? -15.577 0.780 6.815 1.00 86.56 104 HIS A N 1
ATOM 753 C CA . HIS A 1 104 ? -15.329 1.593 5.638 1.00 86.56 104 HIS A CA 1
ATOM 754 C C . HIS A 1 104 ? -15.470 0.774 4.353 1.00 86.56 104 HIS A C 1
ATOM 756 O O . HIS A 1 104 ? -14.723 -0.174 4.127 1.00 86.56 104 HIS A O 1
ATOM 762 N N . ALA A 1 105 ? -16.405 1.156 3.484 1.00 82.38 105 ALA A N 1
ATOM 763 C CA . ALA A 1 105 ? -16.521 0.555 2.160 1.00 82.38 105 ALA A CA 1
ATOM 764 C C . ALA A 1 105 ? -15.478 1.168 1.221 1.00 82.38 105 ALA A C 1
ATOM 766 O O . ALA A 1 105 ? -15.546 2.356 0.906 1.00 82.38 105 ALA A O 1
ATOM 767 N N . VAL A 1 106 ? -14.525 0.358 0.761 1.00 76.62 106 VAL A N 1
ATOM 768 C CA . VAL A 1 106 ? -13.509 0.809 -0.192 1.00 76.62 106 VAL A CA 1
ATOM 769 C C . VAL A 1 106 ? -14.060 0.646 -1.605 1.00 76.62 106 VAL A C 1
ATOM 771 O O . VAL A 1 106 ? -14.642 -0.388 -1.945 1.00 76.62 106 VAL A O 1
ATOM 774 N N . SER A 1 107 ? -13.876 1.670 -2.437 1.00 73.44 107 SER A N 1
ATOM 775 C CA . SER A 1 107 ? -14.299 1.669 -3.841 1.00 73.44 107 SER A CA 1
ATOM 776 C C . SER A 1 107 ? -13.096 1.598 -4.785 1.00 73.44 107 SER A C 1
ATOM 778 O O . SER A 1 107 ? -11.964 1.857 -4.383 1.00 73.44 107 SER A O 1
ATOM 780 N N . ALA A 1 108 ? -13.318 1.200 -6.042 1.00 65.69 108 ALA A N 1
ATOM 781 C CA . ALA A 1 108 ? -12.236 0.987 -7.014 1.00 65.69 108 ALA A CA 1
ATOM 782 C C . ALA A 1 108 ? -11.435 2.267 -7.333 1.00 65.69 108 ALA A C 1
ATOM 784 O O . ALA A 1 108 ? -10.290 2.199 -7.772 1.00 65.69 108 ALA A O 1
ATOM 785 N N . SER A 1 109 ? -12.022 3.442 -7.099 1.00 65.06 109 SER A N 1
ATOM 786 C CA . SER A 1 109 ? -11.310 4.718 -7.085 1.00 65.06 109 SER A CA 1
ATOM 787 C C . SER A 1 109 ? -10.719 4.966 -5.700 1.00 65.06 109 SER A C 1
ATOM 789 O O . SER A 1 109 ? -11.404 4.735 -4.706 1.00 65.06 109 SER A O 1
ATOM 791 N N . GLU A 1 110 ? -9.465 5.430 -5.668 1.00 64.19 110 GLU A N 1
ATOM 792 C CA . GLU A 1 110 ? -8.732 5.919 -4.491 1.00 64.19 110 GLU A CA 1
ATOM 793 C C . GLU A 1 110 ? -9.650 6.277 -3.319 1.00 64.19 110 GLU A C 1
ATOM 795 O O . GLU A 1 110 ? -10.536 7.126 -3.442 1.00 64.19 110 GLU A O 1
ATOM 800 N N . THR A 1 111 ? -9.460 5.604 -2.188 1.00 75.00 111 THR A N 1
ATOM 801 C CA . THR A 1 111 ? -10.306 5.820 -1.023 1.00 75.00 111 THR A CA 1
ATOM 802 C C . THR A 1 111 ? -9.470 6.206 0.192 1.00 75.00 111 THR A C 1
ATOM 804 O O . THR A 1 111 ? -8.538 5.510 0.606 1.00 75.00 111 THR A O 1
ATOM 807 N N . ASP A 1 112 ? -9.828 7.350 0.766 1.00 83.50 112 ASP A N 1
ATOM 808 C CA . ASP A 1 112 ? -9.421 7.756 2.099 1.00 83.50 112 ASP A CA 1
ATOM 809 C C . ASP A 1 112 ? -10.165 6.905 3.134 1.00 83.50 112 ASP A C 1
ATOM 811 O O . ASP A 1 112 ? -11.339 7.142 3.425 1.00 83.50 112 ASP A O 1
ATOM 815 N N . VAL A 1 113 ? -9.463 5.930 3.715 1.00 81.94 113 VAL A N 1
ATOM 816 C CA . VAL A 1 113 ? -10.028 5.021 4.725 1.00 81.94 113 VAL A CA 1
ATOM 817 C C . VAL A 1 113 ? -10.395 5.775 6.007 1.00 81.94 113 VAL A C 1
ATOM 819 O O . VAL A 1 113 ? -11.306 5.383 6.735 1.00 81.94 113 VAL A O 1
ATOM 822 N N . THR A 1 114 ? -9.737 6.908 6.260 1.00 81.25 114 THR A N 1
ATOM 823 C CA . THR A 1 114 ? -10.014 7.764 7.416 1.00 81.25 114 THR A CA 1
ATOM 824 C C . THR A 1 114 ? -11.250 8.643 7.232 1.00 81.25 114 THR A C 1
ATOM 826 O O . THR A 1 114 ? -11.664 9.286 8.189 1.00 81.25 114 THR A O 1
ATOM 829 N N . VAL A 1 115 ? -11.931 8.627 6.075 1.00 76.12 115 VAL A N 1
ATOM 830 C CA . VAL A 1 115 ? -13.224 9.328 5.912 1.00 76.12 115 VAL A CA 1
ATOM 831 C C . VAL A 1 115 ? -14.257 8.843 6.926 1.00 76.12 115 VAL A C 1
ATOM 833 O O . VAL A 1 115 ? -15.050 9.650 7.410 1.00 76.12 115 VAL A O 1
ATOM 836 N N . ALA A 1 116 ? -14.207 7.573 7.336 1.00 69.88 116 ALA A N 1
ATOM 837 C CA . ALA A 1 116 ? -15.059 7.061 8.410 1.00 69.88 116 ALA A CA 1
ATOM 838 C C . ALA A 1 116 ? -14.840 7.792 9.757 1.00 69.88 116 ALA A C 1
ATOM 840 O O . ALA A 1 116 ? -15.741 7.826 10.590 1.00 69.88 116 ALA A O 1
ATOM 841 N N . CYS A 1 117 ? -13.685 8.443 9.953 1.00 72.44 117 CYS A N 1
ATOM 842 C CA . CYS A 1 117 ? -13.386 9.264 11.128 1.00 72.44 117 CYS A CA 1
ATOM 843 C C . CYS A 1 117 ? -14.054 10.645 11.117 1.00 72.44 117 CYS A C 1
ATOM 845 O O . CYS A 1 117 ? -14.058 11.310 12.150 1.00 72.44 117 CYS A O 1
ATOM 847 N N . SER A 1 118 ? -14.580 11.114 9.980 1.00 60.53 118 SER A N 1
ATOM 848 C CA . SER A 1 118 ? -15.027 12.509 9.814 1.00 60.53 118 SER A CA 1
ATOM 849 C C . SER A 1 118 ? -16.317 12.871 10.572 1.00 60.53 118 SER A C 1
ATOM 851 O O . SER A 1 118 ? -16.647 14.050 10.673 1.00 60.53 118 SER A O 1
ATOM 853 N N . GLY A 1 119 ? -17.026 11.882 11.134 1.00 56.50 119 GLY A N 1
ATOM 854 C CA . GLY A 1 119 ? -18.245 12.076 11.932 1.00 56.50 119 GLY A CA 1
ATOM 855 C C . GLY A 1 119 ? -18.076 11.944 13.454 1.00 56.50 119 GLY A C 1
ATOM 856 O O . GLY A 1 119 ? -19.050 12.154 14.174 1.00 56.50 119 GLY A O 1
ATOM 857 N N . GLY A 1 120 ? -16.887 11.584 13.953 1.00 54.28 120 GLY A N 1
ATOM 858 C CA . GLY A 1 120 ? -16.624 11.392 15.385 1.00 54.28 120 GLY A CA 1
ATOM 859 C C . GLY A 1 120 ? -15.794 12.528 15.983 1.00 54.28 120 GLY A C 1
ATOM 860 O O . GLY A 1 120 ? -14.767 12.900 15.422 1.00 54.28 120 GLY A O 1
ATOM 861 N N . GLU A 1 121 ? -16.209 13.069 17.131 1.00 51.72 121 GLU A N 1
ATOM 862 C CA . GLU A 1 121 ? -15.332 13.864 18.000 1.00 51.72 121 GLU A CA 1
ATOM 863 C C . GLU A 1 121 ? -14.857 12.989 19.177 1.00 51.72 121 GLU A C 1
ATOM 865 O O . GLU A 1 121 ? -15.704 12.491 19.925 1.00 51.72 121 GLU A O 1
ATOM 870 N N . PRO A 1 122 ? -13.535 12.813 19.388 1.00 56.16 122 PRO A N 1
ATOM 871 C CA . PRO A 1 122 ? -12.425 13.299 18.561 1.00 56.16 122 PRO A CA 1
ATOM 872 C C . PRO A 1 122 ? -12.269 12.511 17.241 1.00 56.16 122 PRO A C 1
ATOM 874 O O . PRO A 1 122 ? -12.646 11.338 17.178 1.00 56.16 122 PRO A O 1
ATOM 877 N N . PRO A 1 123 ? -11.687 13.126 16.192 1.00 73.12 123 PRO A N 1
ATOM 878 C CA . PRO A 1 123 ? -11.471 12.457 14.913 1.00 73.12 123 PRO A CA 1
ATOM 879 C C . PRO A 1 123 ? -10.549 11.251 15.100 1.00 73.12 123 PRO A C 1
ATOM 881 O O . PRO A 1 123 ? -9.429 11.388 15.589 1.00 73.12 123 PRO A O 1
ATOM 884 N N . CYS A 1 124 ? -10.986 10.067 14.663 1.00 82.25 124 CYS A N 1
ATOM 885 C CA . CYS A 1 124 ? -10.253 8.819 14.905 1.00 82.25 124 CYS A CA 1
ATOM 886 C C . CYS A 1 124 ? -8.888 8.703 14.200 1.00 82.25 124 CYS A C 1
ATOM 888 O O . CYS A 1 124 ? -8.115 7.791 14.487 1.00 82.25 124 CYS A O 1
ATOM 890 N N . ALA A 1 125 ? -8.570 9.652 13.315 1.00 88.81 125 ALA A N 1
ATOM 891 C CA . ALA A 1 125 ? -7.260 9.804 12.689 1.00 88.81 125 ALA A CA 1
ATOM 892 C C . ALA A 1 125 ? -6.212 10.448 13.621 1.00 88.81 125 ALA A C 1
ATOM 894 O O . ALA A 1 125 ? -5.016 10.395 13.334 1.00 88.81 125 ALA A O 1
ATOM 895 N N . GLN A 1 126 ? -6.644 11.058 14.731 1.00 91.75 126 GLN A N 1
ATOM 896 C CA . GLN A 1 126 ? -5.771 11.603 15.764 1.00 91.75 126 GLN A CA 1
ATOM 897 C C . GLN A 1 126 ? -5.673 10.611 16.925 1.00 91.75 126 GLN A C 1
ATOM 899 O O . GLN A 1 126 ? -6.666 10.292 17.574 1.00 91.75 126 GLN A O 1
ATOM 904 N N . LEU A 1 127 ? -4.461 10.131 17.195 1.00 91.44 127 LEU A N 1
ATOM 905 C CA . LEU A 1 127 ? -4.195 9.137 18.231 1.00 91.44 127 LEU A CA 1
ATOM 906 C C . LEU A 1 127 ? -3.281 9.711 19.305 1.00 91.44 127 LEU A C 1
ATOM 908 O O . LEU A 1 127 ? -2.199 10.225 19.004 1.00 91.44 127 LEU A O 1
ATOM 912 N N . ASP A 1 128 ? -3.671 9.536 20.564 1.00 92.44 128 ASP A N 1
ATOM 913 C CA . ASP A 1 128 ? -2.781 9.743 21.704 1.00 92.44 128 ASP A CA 1
ATOM 914 C C . ASP A 1 128 ? -1.578 8.788 21.663 1.00 92.44 128 ASP A C 1
ATOM 916 O O . ASP A 1 128 ? -1.542 7.806 20.916 1.00 92.44 128 ASP A O 1
ATOM 920 N N . ALA A 1 129 ? -0.569 9.073 22.485 1.00 91.75 129 ALA A N 1
ATOM 921 C CA . ALA A 1 129 ? 0.588 8.199 22.647 1.00 91.75 129 ALA A CA 1
ATOM 922 C C . ALA A 1 129 ? 0.152 6.799 23.121 1.00 91.75 129 ALA A C 1
ATOM 924 O O . ALA A 1 129 ? -0.473 6.659 24.170 1.00 91.75 129 ALA A O 1
ATOM 925 N N . GLY A 1 130 ? 0.481 5.761 22.350 1.00 90.56 130 GLY A N 1
ATOM 926 C CA . GLY A 1 130 ? 0.042 4.381 22.589 1.00 90.56 130 GLY A CA 1
ATOM 927 C C . GLY A 1 130 ? -1.386 4.070 22.126 1.00 90.56 130 GLY A C 1
ATOM 928 O O . GLY A 1 130 ? -1.783 2.905 22.150 1.00 90.56 130 GLY A O 1
ATOM 929 N N . GLY A 1 131 ? -2.141 5.074 21.669 1.00 91.88 131 GLY A N 1
ATOM 930 C CA . GLY A 1 131 ? -3.502 4.913 21.169 1.00 91.88 131 GLY A CA 1
ATOM 931 C C . GLY A 1 131 ? -3.558 4.030 19.924 1.00 91.88 131 GLY A C 1
ATOM 932 O O . GLY A 1 131 ? -2.634 4.025 19.104 1.00 91.88 131 GLY A O 1
ATOM 933 N N . THR A 1 132 ? -4.649 3.274 19.794 1.00 92.38 132 THR A N 1
ATOM 934 C CA . THR A 1 132 ? -4.917 2.400 18.648 1.00 92.38 132 THR A CA 1
ATOM 935 C C . THR A 1 132 ? -6.344 2.600 18.159 1.00 92.38 132 THR A C 1
ATOM 937 O O . THR A 1 132 ? -7.268 2.721 18.957 1.00 92.38 132 THR A O 1
ATOM 940 N N . VAL A 1 133 ? -6.515 2.596 16.841 1.00 92.19 133 VAL A N 1
ATOM 941 C CA . VAL A 1 133 ? -7.813 2.548 16.166 1.00 92.19 133 VAL A CA 1
ATOM 942 C C . VAL A 1 133 ? -7.774 1.468 15.099 1.00 92.19 133 VAL A C 1
ATOM 944 O O . VAL A 1 133 ? -6.731 1.243 14.483 1.00 92.19 133 VAL A O 1
ATOM 947 N N . CYS A 1 134 ? -8.897 0.802 14.865 1.00 92.00 134 CYS A N 1
ATOM 948 C CA . CYS A 1 134 ? -9.023 -0.187 13.811 1.00 92.00 134 CYS A CA 1
ATOM 949 C C . CYS A 1 134 ? -10.084 0.211 12.782 1.00 92.00 134 CYS A C 1
ATOM 951 O O . CYS A 1 134 ? -11.043 0.923 13.072 1.00 92.00 134 CYS A O 1
ATOM 953 N N . PHE A 1 135 ? -9.915 -0.303 11.571 1.00 91.31 135 PHE A N 1
ATOM 954 C CA . PHE A 1 135 ? -10.854 -0.179 10.470 1.00 91.31 135 PHE A CA 1
ATOM 955 C C . PHE A 1 135 ? -11.167 -1.569 9.933 1.00 91.31 135 PHE A C 1
ATOM 957 O O . PHE A 1 135 ? -10.261 -2.392 9.779 1.00 91.31 135 PHE A O 1
ATOM 964 N N . LEU A 1 136 ? -12.435 -1.811 9.624 1.00 90.06 136 LEU A N 1
ATOM 965 C CA . LEU A 1 136 ? -12.862 -2.908 8.773 1.00 90.06 136 LEU A CA 1
ATOM 966 C C . LEU A 1 136 ? -13.123 -2.335 7.381 1.00 90.06 136 LEU A C 1
ATOM 968 O O . LEU A 1 136 ? -14.170 -1.744 7.125 1.00 90.06 136 LEU A O 1
ATOM 972 N N . ALA A 1 137 ? -12.143 -2.494 6.499 1.00 89.06 137 ALA A N 1
ATOM 973 C CA . ALA A 1 137 ? -12.259 -2.106 5.107 1.00 89.06 137 ALA A CA 1
ATOM 974 C C . ALA A 1 137 ? -13.000 -3.208 4.339 1.00 89.06 137 ALA A C 1
ATOM 976 O O . ALA A 1 137 ? -12.471 -4.311 4.206 1.00 89.06 137 ALA A O 1
ATOM 977 N N . ASP A 1 138 ? -14.207 -2.939 3.846 1.00 86.94 138 ASP A N 1
ATOM 978 C CA . ASP A 1 138 ? -14.902 -3.838 2.923 1.00 86.94 138 ASP A CA 1
ATOM 979 C C . ASP A 1 138 ? -14.294 -3.696 1.527 1.00 86.94 138 ASP A C 1
ATOM 981 O O . ASP A 1 138 ? -14.270 -2.611 0.940 1.00 86.94 138 ASP A O 1
ATOM 985 N N . LEU A 1 139 ? -13.768 -4.810 1.021 1.00 83.56 139 LEU A N 1
ATOM 986 C CA . LEU A 1 139 ? -13.054 -4.898 -0.245 1.00 83.56 139 LEU A CA 1
ATOM 987 C C . LEU A 1 139 ? -13.832 -5.723 -1.283 1.00 83.56 139 LEU A C 1
ATOM 989 O O . LEU A 1 139 ? -13.329 -5.929 -2.389 1.00 83.56 139 LEU A O 1
ATOM 993 N N . GLN A 1 140 ? -15.051 -6.189 -0.972 1.00 80.25 140 GLN A N 1
ATOM 994 C CA . GLN A 1 140 ? -15.842 -7.023 -1.887 1.00 80.25 140 GLN A CA 1
ATOM 995 C C . GLN A 1 140 ? -16.047 -6.352 -3.245 1.00 80.25 140 GLN A C 1
ATOM 997 O O . GLN A 1 140 ? -15.923 -6.998 -4.289 1.00 80.25 140 GLN A O 1
ATOM 1002 N N . SER A 1 141 ? -16.325 -5.046 -3.241 1.00 74.50 141 SER A N 1
ATOM 1003 C CA . SER A 1 141 ? -16.523 -4.286 -4.476 1.00 74.50 141 SER A CA 1
ATOM 1004 C C . SER A 1 141 ? -15.249 -4.257 -5.335 1.00 74.50 141 SER A C 1
ATOM 1006 O O . SER A 1 141 ? -15.332 -4.416 -6.555 1.00 74.50 141 SER A O 1
ATOM 1008 N N . LEU A 1 142 ? -14.073 -4.162 -4.701 1.00 72.00 142 LEU A N 1
ATOM 1009 C CA . LEU A 1 142 ? -12.766 -4.084 -5.360 1.00 72.00 142 LEU A CA 1
ATOM 1010 C C . LEU A 1 142 ? -12.384 -5.390 -6.044 1.00 72.00 142 LEU A C 1
ATOM 1012 O O . LEU A 1 142 ? -11.838 -5.385 -7.145 1.00 72.00 142 LEU A O 1
ATOM 1016 N N . PHE A 1 143 ? -12.674 -6.510 -5.384 1.00 75.50 143 PHE A N 1
ATOM 1017 C CA . PHE A 1 143 ? -12.236 -7.835 -5.820 1.00 75.50 143 PHE A CA 1
ATOM 1018 C C . PHE A 1 143 ? -13.305 -8.621 -6.576 1.00 75.50 143 PHE A C 1
ATOM 1020 O O . PHE A 1 143 ? -13.063 -9.751 -7.001 1.00 75.50 143 PHE A O 1
ATOM 1027 N N . SER A 1 144 ? -14.456 -7.993 -6.836 1.00 69.25 144 SER A N 1
ATOM 1028 C CA . SER A 1 144 ? -15.426 -8.460 -7.833 1.00 69.25 144 SER A CA 1
ATOM 1029 C C . SER A 1 144 ? -14.808 -8.566 -9.237 1.00 69.25 144 SER A C 1
ATOM 1031 O O . SER A 1 144 ? -15.221 -9.395 -10.050 1.00 69.25 144 SER A O 1
ATOM 1033 N N . THR A 1 145 ? -13.762 -7.776 -9.498 1.00 71.12 145 THR A N 1
ATOM 1034 C CA . THR A 1 145 ? -12.890 -7.891 -10.665 1.00 71.12 145 THR A CA 1
ATOM 1035 C C . THR A 1 145 ? -11.453 -8.158 -10.229 1.00 71.12 145 THR A C 1
ATOM 1037 O O . THR A 1 145 ? -11.008 -7.593 -9.234 1.00 71.12 145 THR A O 1
ATOM 1040 N N . PRO A 1 146 ? -10.681 -8.968 -10.968 1.00 75.50 146 PRO A N 1
ATOM 1041 C CA . PRO A 1 146 ? -9.271 -9.152 -10.652 1.00 75.50 146 PRO A CA 1
ATOM 1042 C C . PRO A 1 146 ? -8.491 -7.824 -10.720 1.00 75.50 146 PRO A C 1
ATOM 1044 O O . PRO A 1 146 ? -8.405 -7.211 -11.788 1.00 75.50 146 PRO A O 1
ATOM 1047 N N . ALA A 1 147 ? -7.895 -7.416 -9.602 1.00 84.25 147 ALA A N 1
ATOM 1048 C CA . ALA A 1 147 ? -7.245 -6.117 -9.438 1.00 84.25 147 ALA A CA 1
ATOM 1049 C C . ALA A 1 147 ? -5.942 -6.233 -8.637 1.00 84.25 147 ALA A C 1
ATOM 1051 O O . ALA A 1 147 ? -5.771 -7.159 -7.847 1.00 84.25 147 ALA A O 1
ATOM 1052 N N . HIS A 1 148 ? -5.040 -5.277 -8.840 1.00 87.69 148 HIS A N 1
ATOM 1053 C CA . HIS A 1 148 ? -3.949 -4.973 -7.916 1.00 87.69 148 HIS A CA 1
ATOM 1054 C C . HIS A 1 148 ? -4.498 -4.158 -6.753 1.00 87.69 148 HIS A C 1
ATOM 1056 O O . HIS A 1 148 ? -5.429 -3.379 -6.947 1.00 87.69 148 HIS A O 1
ATOM 1062 N N . PHE A 1 149 ? -3.913 -4.305 -5.570 1.00 88.19 149 PHE A N 1
ATOM 1063 C CA . PHE A 1 149 ? -4.321 -3.596 -4.361 1.00 88.19 149 PHE A CA 1
ATOM 1064 C C . PHE A 1 149 ? -3.124 -2.907 -3.715 1.00 88.19 149 PHE A C 1
ATOM 1066 O O . PHE A 1 149 ? -2.052 -3.490 -3.581 1.00 88.19 149 PHE A O 1
ATOM 1073 N N . GLY A 1 150 ? -3.320 -1.669 -3.282 1.00 89.31 150 GLY A N 1
ATOM 1074 C CA . GLY A 1 150 ? -2.298 -0.862 -2.637 1.00 89.31 150 GLY A CA 1
ATOM 1075 C C . GLY A 1 150 ? -2.866 -0.168 -1.414 1.00 89.31 150 GLY A C 1
ATOM 1076 O O . GLY A 1 150 ? -4.011 0.283 -1.426 1.00 89.31 150 GLY A O 1
ATOM 1077 N N . LEU A 1 151 ? -2.053 -0.073 -0.368 1.00 90.62 151 LEU A N 1
ATOM 1078 C CA . LEU A 1 151 ? -2.386 0.627 0.864 1.00 90.62 151 LEU A CA 1
ATOM 1079 C C . LEU A 1 151 ? -1.166 1.416 1.338 1.00 90.62 151 LEU A C 1
ATOM 1081 O O . LEU A 1 151 ? -0.056 0.883 1.388 1.00 90.62 151 LEU A O 1
ATOM 1085 N N . VAL A 1 152 ? -1.374 2.678 1.699 1.00 91.62 152 VAL A N 1
ATOM 1086 C CA . VAL A 1 152 ? -0.346 3.585 2.212 1.00 91.62 152 VAL A CA 1
ATOM 1087 C C . VAL A 1 152 ? -0.806 4.143 3.551 1.00 91.62 152 VAL A C 1
ATOM 1089 O O . VAL A 1 152 ? -1.889 4.713 3.661 1.00 91.62 152 VAL A O 1
ATOM 1092 N N . LEU A 1 153 ? 0.042 3.979 4.561 1.00 92.94 153 LEU A N 1
ATOM 1093 C CA . LEU A 1 153 ? -0.033 4.664 5.844 1.00 92.94 153 LEU A CA 1
ATOM 1094 C C . LEU A 1 153 ? 0.970 5.820 5.819 1.00 92.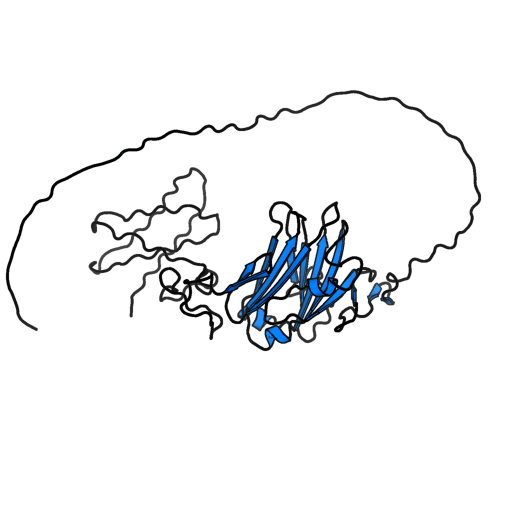94 153 LEU A C 1
ATOM 1096 O O . LEU A 1 153 ? 2.159 5.583 5.593 1.00 92.94 153 LEU A O 1
ATOM 1100 N N . ALA A 1 154 ? 0.525 7.033 6.133 1.00 91.44 154 ALA A N 1
ATOM 1101 C CA . ALA A 1 154 ? 1.414 8.166 6.361 1.00 91.44 154 ALA A CA 1
ATOM 1102 C C . ALA A 1 154 ? 1.141 8.807 7.725 1.00 91.44 154 ALA A C 1
ATOM 1104 O O . ALA A 1 154 ? -0.002 9.045 8.098 1.00 91.44 154 ALA A O 1
ATOM 1105 N N . GLY A 1 155 ? 2.196 9.074 8.490 1.00 89.38 155 GLY A N 1
ATOM 1106 C CA . GLY A 1 155 ? 2.130 9.895 9.693 1.00 89.38 155 GLY A CA 1
ATOM 1107 C C . GLY A 1 155 ? 2.318 11.363 9.332 1.00 89.38 155 GLY A C 1
ATOM 1108 O O . GLY A 1 155 ? 3.329 11.744 8.737 1.00 89.38 155 GLY A O 1
ATOM 1109 N N . GLU A 1 156 ? 1.361 12.204 9.698 1.00 85.81 156 GLU A N 1
ATOM 1110 C CA . GLU A 1 156 ? 1.444 13.634 9.424 1.00 85.81 156 GLU A CA 1
ATOM 1111 C C . GLU A 1 156 ? 2.485 14.305 10.324 1.00 85.81 156 GLU A C 1
ATOM 1113 O O . GLU A 1 156 ? 2.781 13.846 11.429 1.00 85.81 156 GLU A O 1
ATOM 1118 N N . TYR A 1 157 ? 3.074 15.399 9.835 1.00 82.25 157 TYR A N 1
ATOM 1119 C CA . TYR A 1 157 ? 4.077 16.187 10.565 1.00 82.25 157 TYR A CA 1
ATOM 1120 C C . TYR A 1 157 ? 5.262 15.361 11.107 1.00 82.25 157 TYR A C 1
ATOM 1122 O O . TYR A 1 157 ? 5.890 15.730 12.100 1.00 82.25 157 TYR A O 1
ATOM 1130 N N . GLY A 1 158 ? 5.592 14.249 10.441 1.00 73.38 158 GLY A N 1
ATOM 1131 C CA . GLY A 1 158 ? 6.687 13.366 10.838 1.00 73.38 158 GLY A CA 1
ATOM 1132 C C . GLY A 1 158 ? 6.341 12.413 11.983 1.00 73.38 158 GLY A C 1
ATOM 1133 O O . GLY A 1 158 ? 7.257 11.872 12.601 1.00 73.38 158 GLY A O 1
ATOM 1134 N N . ALA A 1 159 ? 5.062 12.195 12.298 1.00 84.38 159 ALA A N 1
ATOM 1135 C CA . ALA A 1 159 ? 4.667 11.209 13.296 1.00 84.38 159 ALA A CA 1
ATOM 1136 C C . ALA A 1 159 ? 5.048 9.782 12.856 1.00 84.38 159 ALA A C 1
ATOM 1138 O O . ALA A 1 159 ? 4.906 9.400 11.695 1.00 84.38 159 ALA A O 1
ATOM 1139 N N . ALA A 1 160 ? 5.529 8.974 13.801 1.00 89.12 160 ALA A N 1
ATOM 1140 C CA . ALA A 1 160 ? 5.721 7.548 13.572 1.00 89.12 160 ALA A CA 1
ATOM 1141 C C . ALA A 1 160 ? 4.398 6.824 13.819 1.00 89.12 160 ALA A C 1
ATOM 1143 O O . ALA A 1 160 ? 3.785 7.004 14.867 1.00 89.12 160 ALA A O 1
ATOM 1144 N N . MET A 1 161 ? 3.993 5.983 12.877 1.00 93.19 161 MET A N 1
ATOM 1145 C CA . MET A 1 161 ? 2.755 5.219 12.924 1.00 93.19 161 MET A CA 1
ATOM 1146 C C . MET A 1 161 ? 3.050 3.763 12.607 1.00 93.19 161 MET A C 1
ATOM 1148 O O . MET A 1 161 ? 3.954 3.432 11.837 1.00 93.19 161 MET A O 1
ATOM 1152 N N . ARG A 1 162 ? 2.280 2.865 13.209 1.00 93.44 162 ARG A N 1
ATOM 1153 C CA . ARG A 1 162 ? 2.350 1.439 12.914 1.00 93.44 162 ARG A CA 1
ATOM 1154 C C . ARG A 1 162 ? 0.987 0.962 12.474 1.00 93.44 162 ARG A C 1
ATOM 1156 O O . ARG A 1 162 ? 0.023 1.143 13.198 1.00 93.44 162 ARG A O 1
ATOM 1163 N N . LEU A 1 163 ? 0.934 0.290 11.336 1.00 92.69 163 LEU A N 1
ATOM 1164 C CA . LEU A 1 163 ? -0.260 -0.375 10.848 1.00 92.69 163 LEU A CA 1
ATOM 1165 C C . LEU A 1 163 ? -0.062 -1.886 10.928 1.00 92.69 163 LEU A C 1
ATOM 1167 O O . LEU A 1 163 ? 0.940 -2.420 10.452 1.00 92.69 163 LEU A O 1
ATOM 1171 N N . ARG A 1 164 ? -1.034 -2.575 11.517 1.00 91.62 164 ARG A N 1
ATOM 1172 C CA . ARG A 1 164 ? -1.194 -4.025 11.424 1.00 91.62 164 ARG A CA 1
ATOM 1173 C C . ARG A 1 164 ? -2.406 -4.321 10.562 1.00 91.62 164 ARG A C 1
ATOM 1175 O O . ARG A 1 164 ? -3.488 -3.815 10.839 1.00 91.62 164 ARG A O 1
ATOM 1182 N N . GLY A 1 165 ? -2.209 -5.131 9.536 1.00 89.38 165 GLY A N 1
ATOM 1183 C CA . GLY A 1 165 ? -3.261 -5.554 8.632 1.00 89.38 165 GLY A CA 1
ATOM 1184 C C . GLY A 1 165 ? -3.538 -7.046 8.735 1.00 89.38 165 GLY A C 1
ATOM 1185 O O . GLY A 1 165 ? -2.623 -7.826 9.002 1.00 89.38 165 GLY A O 1
ATOM 1186 N N . LEU A 1 166 ? -4.786 -7.432 8.496 1.00 88.06 166 LEU A N 1
ATOM 1187 C CA . LEU A 1 166 ? -5.216 -8.806 8.266 1.00 88.06 166 LEU A CA 1
ATOM 1188 C C . LEU A 1 166 ? -6.207 -8.805 7.104 1.00 88.06 166 LEU A C 1
ATOM 1190 O O . LEU A 1 166 ? -7.281 -8.216 7.214 1.00 88.06 166 LEU A O 1
ATOM 1194 N N . LEU A 1 167 ? -5.848 -9.459 6.004 1.00 86.25 167 LEU A N 1
ATOM 1195 C CA . LEU A 1 167 ? -6.793 -9.750 4.931 1.00 86.25 167 LEU A CA 1
ATOM 1196 C C . LEU A 1 167 ? -7.701 -10.903 5.366 1.00 86.25 167 LEU A C 1
ATOM 1198 O O . LEU A 1 167 ? -7.200 -11.930 5.815 1.00 86.25 167 LEU A O 1
ATOM 1202 N N . VAL A 1 168 ? -9.014 -10.730 5.234 1.00 82.81 168 VAL A N 1
ATOM 1203 C CA . VAL A 1 168 ? -10.019 -11.700 5.686 1.00 82.81 168 VAL A CA 1
ATOM 1204 C C . VAL A 1 168 ? -10.768 -12.256 4.483 1.00 82.81 168 VAL A C 1
ATOM 1206 O O . VAL A 1 168 ? -11.360 -11.508 3.698 1.00 82.81 168 VAL A O 1
ATOM 1209 N N . GLY A 1 169 ? -10.731 -13.577 4.333 1.00 74.94 169 GLY A N 1
ATOM 1210 C CA . GLY A 1 169 ? -11.453 -14.327 3.316 1.00 74.94 169 GLY A CA 1
ATOM 1211 C C . GLY A 1 169 ? -12.843 -14.782 3.770 1.00 74.94 169 GLY A C 1
ATOM 1212 O O . GLY A 1 169 ? -13.317 -14.501 4.873 1.00 74.94 169 GLY A O 1
ATOM 1213 N N . HIS A 1 170 ? -13.523 -15.513 2.888 1.00 59.41 170 HIS A N 1
ATOM 1214 C CA . HIS A 1 170 ? -14.836 -16.088 3.175 1.00 59.41 170 HIS A CA 1
ATOM 1215 C C . HIS A 1 170 ? -14.705 -17.246 4.180 1.00 59.41 170 HIS A C 1
ATOM 1217 O O . HIS A 1 170 ? -14.063 -18.248 3.879 1.00 59.41 170 HIS A O 1
ATOM 1223 N N . GLY A 1 171 ? -15.335 -17.124 5.353 1.00 57.53 171 GLY A N 1
ATOM 1224 C CA . GLY A 1 171 ? -15.332 -18.165 6.392 1.00 57.53 171 GLY A CA 1
ATOM 1225 C C . GLY A 1 171 ? -14.237 -18.035 7.455 1.00 57.53 171 GLY A C 1
ATOM 1226 O O . GLY A 1 171 ? -14.231 -18.824 8.395 1.00 57.53 171 GLY A O 1
ATOM 1227 N N . ASP A 1 172 ? -13.361 -17.032 7.362 1.00 66.38 172 ASP A N 1
ATOM 1228 C CA . ASP A 1 172 ? -12.428 -16.726 8.445 1.00 66.38 172 ASP A CA 1
ATOM 1229 C C . ASP A 1 172 ? -13.204 -16.185 9.651 1.00 66.38 172 ASP A C 1
ATOM 1231 O O . ASP A 1 172 ? -14.002 -15.253 9.515 1.00 66.38 172 ASP A O 1
ATOM 1235 N N . GLU A 1 173 ? -12.961 -16.737 10.839 1.00 61.88 173 GLU A N 1
ATOM 1236 C CA . GLU A 1 173 ? -13.584 -16.291 12.098 1.00 61.88 173 GLU A CA 1
ATOM 1237 C C . GLU A 1 173 ? -12.792 -15.167 12.780 1.00 61.88 173 GLU A C 1
ATOM 1239 O O . GLU A 1 173 ? -13.294 -14.486 13.673 1.00 61.88 173 GLU A O 1
ATOM 1244 N N . GLN A 1 174 ? -11.550 -14.934 12.352 1.00 65.12 174 GLN A N 1
ATOM 1245 C CA . GLN A 1 174 ? -10.660 -13.999 13.025 1.00 65.12 174 GLN A CA 1
ATOM 1246 C C . GLN A 1 174 ? -11.075 -12.549 12.744 1.00 65.12 174 GLN A C 1
ATOM 1248 O O . GLN A 1 174 ? -11.210 -12.126 11.594 1.00 65.12 174 GLN A O 1
ATOM 1253 N N . ALA A 1 175 ? -11.327 -11.793 13.812 1.00 64.50 175 ALA A N 1
ATOM 1254 C CA . ALA A 1 175 ? -11.892 -10.447 13.738 1.00 64.50 175 ALA A CA 1
ATOM 1255 C C . ALA A 1 175 ? -10.867 -9.324 13.973 1.00 64.50 175 ALA A C 1
ATOM 1257 O O . ALA A 1 175 ? -11.246 -8.164 13.966 1.00 64.50 175 ALA A O 1
ATOM 1258 N N . TYR A 1 176 ? -9.585 -9.623 14.211 1.00 71.62 176 TYR A N 1
ATOM 1259 C CA . TYR A 1 176 ? -8.533 -8.601 14.276 1.00 71.62 176 TYR A CA 1
ATOM 1260 C C . TYR A 1 176 ? -7.127 -9.213 14.106 1.00 71.62 176 TYR A C 1
ATOM 1262 O O . TYR A 1 176 ? -6.949 -10.416 14.324 1.00 71.62 176 TYR A O 1
ATOM 1270 N N . PRO A 1 177 ? -6.107 -8.422 13.712 1.00 68.81 177 PRO A N 1
ATOM 1271 C CA . PRO A 1 177 ? -4.772 -8.936 13.416 1.00 68.81 177 PRO A CA 1
ATOM 1272 C C . PRO A 1 177 ? -4.049 -9.418 14.684 1.00 68.81 177 PRO A C 1
ATOM 1274 O O . PRO A 1 177 ? -3.712 -8.617 15.559 1.00 68.81 177 PRO A O 1
ATOM 1277 N N . THR A 1 178 ? -3.726 -10.712 14.758 1.00 68.00 178 THR A N 1
ATOM 1278 C CA . THR A 1 178 ? -2.863 -11.281 15.812 1.00 68.00 178 THR A CA 1
ATOM 1279 C C . THR A 1 178 ? -1.543 -11.791 15.230 1.00 68.00 178 THR A C 1
ATOM 1281 O O . THR A 1 178 ? -1.457 -12.114 14.039 1.00 68.00 178 THR A O 1
ATOM 1284 N N . ASN A 1 179 ? -0.492 -11.853 16.056 1.00 57.78 179 ASN A N 1
ATOM 1285 C CA . ASN A 1 179 ? 0.810 -12.373 15.631 1.00 57.78 179 ASN A CA 1
ATOM 1286 C C . ASN A 1 179 ? 0.657 -13.821 15.132 1.00 57.78 179 ASN A C 1
ATOM 1288 O O . ASN A 1 179 ? 0.304 -14.700 15.912 1.00 57.78 179 ASN A O 1
ATOM 1292 N N . GLY A 1 180 ? 0.956 -14.062 13.852 1.00 60.94 180 GLY A N 1
ATOM 1293 C CA . GLY A 1 180 ? 0.904 -15.396 13.242 1.00 60.94 180 GLY A CA 1
ATOM 1294 C C . GLY A 1 180 ? -0.351 -15.693 12.418 1.00 60.94 180 GLY A C 1
ATOM 1295 O O . GLY A 1 180 ? -0.462 -16.796 11.891 1.00 60.94 180 GLY A O 1
ATOM 1296 N N . SER A 1 181 ? -1.266 -14.730 12.260 1.00 66.31 181 SER A N 1
ATOM 1297 C CA . SER A 1 181 ? -2.422 -14.899 11.366 1.00 66.31 181 SER A CA 1
ATOM 1298 C C . SER A 1 181 ? -1.949 -15.009 9.909 1.00 66.31 181 SER A C 1
ATOM 1300 O O . SER A 1 181 ? -1.071 -14.250 9.478 1.00 66.31 181 SER A O 1
ATOM 1302 N N . HIS A 1 182 ? -2.522 -15.939 9.143 1.00 63.97 182 HIS A N 1
ATOM 1303 C CA . HIS A 1 182 ? -2.258 -16.041 7.707 1.00 63.97 182 HIS A CA 1
ATOM 1304 C C . HIS A 1 182 ? -2.715 -14.744 7.016 1.00 63.97 182 HIS A C 1
ATOM 1306 O O . HIS A 1 182 ? -3.713 -14.156 7.419 1.00 63.97 182 HIS A O 1
ATOM 1312 N N . TYR A 1 183 ? -1.955 -14.251 6.033 1.00 70.88 183 TYR A N 1
ATOM 1313 C CA . TYR A 1 183 ? -2.190 -12.946 5.387 1.00 70.88 183 TYR A CA 1
ATOM 1314 C C . TYR A 1 183 ? -2.169 -11.715 6.319 1.00 70.88 183 TYR A C 1
ATOM 1316 O O . TYR A 1 183 ? -2.719 -10.662 5.978 1.00 70.88 183 TYR A O 1
ATOM 1324 N N . SER A 1 184 ? -1.511 -11.814 7.480 1.00 83.25 184 SER A N 1
ATOM 1325 C CA . SER A 1 184 ? -1.197 -10.634 8.290 1.00 83.25 184 SER A CA 1
ATOM 1326 C C . SER A 1 184 ? 0.028 -9.891 7.763 1.00 83.25 184 SER A C 1
ATOM 1328 O O . SER A 1 184 ? 0.981 -10.488 7.262 1.00 83.25 184 SER A O 1
ATOM 1330 N N . PHE A 1 185 ? 0.018 -8.568 7.902 1.00 84.62 185 PHE A N 1
ATOM 1331 C CA . PHE A 1 185 ? 1.150 -7.717 7.552 1.00 84.62 185 PHE A CA 1
ATOM 1332 C C . PHE A 1 185 ? 1.347 -6.608 8.581 1.00 84.62 185 PHE A C 1
ATOM 1334 O O . PHE A 1 185 ? 0.420 -6.202 9.284 1.00 84.62 185 PHE A O 1
ATOM 1341 N N . VAL A 1 186 ? 2.579 -6.106 8.670 1.00 88.94 186 VAL A N 1
ATOM 1342 C CA . VAL A 1 186 ? 2.927 -4.981 9.539 1.00 88.94 186 VAL A CA 1
ATOM 1343 C C . VAL A 1 186 ? 3.687 -3.947 8.729 1.00 88.94 186 VAL A C 1
ATOM 1345 O O . VAL A 1 186 ? 4.741 -4.236 8.169 1.00 88.94 186 VAL A O 1
ATOM 1348 N N . LEU A 1 187 ? 3.162 -2.729 8.717 1.00 86.44 187 LEU A N 1
ATOM 1349 C CA . LEU A 1 187 ? 3.807 -1.549 8.169 1.00 86.44 187 LEU A CA 1
ATOM 1350 C C . LEU A 1 187 ? 4.188 -0.626 9.322 1.00 86.44 187 LEU A C 1
ATOM 1352 O O . LEU A 1 187 ? 3.469 -0.500 10.312 1.00 86.44 187 LEU A O 1
ATOM 1356 N N . SER A 1 188 ? 5.359 -0.009 9.250 1.00 87.56 188 SER A N 1
ATOM 1357 C CA . SER A 1 188 ? 5.803 0.946 10.264 1.00 87.56 188 SER A CA 1
ATOM 1358 C C . SER A 1 188 ? 6.463 2.124 9.581 1.00 87.56 188 SER A C 1
ATOM 1360 O O . SER A 1 188 ? 7.467 1.952 8.890 1.00 87.56 188 SER A O 1
ATOM 1362 N N . SER A 1 189 ? 5.901 3.306 9.795 1.00 83.81 189 SER A N 1
ATOM 1363 C CA . SER A 1 189 ? 6.569 4.554 9.488 1.00 83.81 189 SER A CA 1
ATOM 1364 C C . SER A 1 189 ? 7.458 4.985 10.654 1.00 83.81 189 SER A C 1
ATOM 1366 O O . SER A 1 189 ? 7.391 4.474 11.776 1.00 83.81 189 SER A O 1
ATOM 1368 N N . THR A 1 190 ? 8.349 5.922 10.374 1.00 81.88 190 THR A N 1
ATOM 1369 C CA . THR A 1 190 ? 9.274 6.518 11.336 1.00 81.88 190 THR A CA 1
ATOM 1370 C C . THR A 1 190 ? 9.301 8.023 11.130 1.00 81.88 190 THR A C 1
ATOM 1372 O O . THR A 1 190 ? 8.931 8.514 10.071 1.00 81.88 190 THR A O 1
ATOM 1375 N N . THR A 1 191 ? 9.843 8.772 12.081 1.00 79.62 191 THR A N 1
ATOM 1376 C CA . THR A 1 191 ? 10.035 10.221 11.913 1.00 79.62 191 THR A CA 1
ATOM 1377 C C . THR A 1 191 ? 10.895 10.584 10.694 1.00 79.62 191 THR A C 1
ATOM 1379 O O . THR A 1 191 ? 10.694 11.628 10.085 1.00 79.62 191 THR A O 1
ATOM 1382 N N . ALA A 1 192 ? 11.835 9.715 10.304 1.00 78.88 192 ALA A N 1
ATOM 1383 C CA . ALA A 1 192 ? 12.686 9.901 9.125 1.00 78.88 192 ALA A CA 1
ATOM 1384 C C . ALA A 1 192 ? 12.049 9.402 7.812 1.00 78.88 192 ALA A C 1
ATOM 1386 O O . ALA A 1 192 ? 12.511 9.757 6.730 1.00 78.88 192 ALA A O 1
ATOM 1387 N N . ARG A 1 193 ? 11.030 8.544 7.906 1.00 82.62 193 ARG A N 1
ATOM 1388 C CA . ARG A 1 193 ? 10.260 7.980 6.790 1.00 82.62 193 ARG A CA 1
ATOM 1389 C C . ARG A 1 193 ? 8.807 7.897 7.242 1.00 82.62 193 ARG A C 1
ATOM 1391 O O . ARG A 1 193 ? 8.414 6.839 7.738 1.00 82.62 193 ARG A O 1
ATOM 1398 N N . PRO A 1 194 ? 8.050 9.002 7.157 1.00 83.12 194 PRO A N 1
ATOM 1399 C CA . PRO A 1 194 ? 6.705 9.089 7.724 1.00 83.12 194 PRO A CA 1
ATOM 1400 C C . PRO A 1 194 ? 5.694 8.196 7.003 1.00 83.12 194 PRO A C 1
ATOM 1402 O O . PRO A 1 194 ? 4.574 8.044 7.472 1.00 83.12 194 PRO A O 1
ATOM 1405 N N . GLU A 1 195 ? 6.104 7.537 5.926 1.00 87.62 195 GLU A N 1
ATOM 1406 C CA . GLU A 1 195 ? 5.258 6.734 5.060 1.00 87.62 195 GLU A CA 1
ATOM 1407 C C . GLU A 1 195 ? 5.679 5.267 5.083 1.00 87.62 195 GLU A C 1
ATOM 1409 O O . GLU A 1 195 ? 6.869 4.934 5.121 1.00 87.62 195 GLU A O 1
ATOM 1414 N N . ALA A 1 196 ? 4.689 4.386 5.024 1.00 88.06 196 ALA A N 1
ATOM 1415 C CA . ALA A 1 196 ? 4.870 2.962 4.813 1.00 88.06 196 ALA A CA 1
ATOM 1416 C C . ALA A 1 196 ? 3.737 2.434 3.933 1.00 88.06 196 ALA A C 1
ATOM 1418 O O . ALA A 1 196 ? 2.577 2.795 4.123 1.00 88.06 196 ALA A O 1
ATOM 1419 N N . SER A 1 197 ? 4.061 1.563 2.984 1.00 89.88 197 SER A N 1
ATOM 1420 C CA . SER A 1 197 ? 3.096 1.059 2.013 1.00 89.88 197 SER A CA 1
ATOM 1421 C C . SER A 1 197 ? 3.202 -0.445 1.821 1.00 89.88 197 SER A C 1
ATOM 1423 O O . SER A 1 197 ? 4.248 -1.054 2.053 1.00 89.88 197 SER A O 1
ATOM 1425 N N . ILE A 1 198 ? 2.091 -1.042 1.402 1.00 89.19 198 ILE A N 1
ATOM 1426 C CA . ILE A 1 198 ? 2.018 -2.411 0.907 1.00 89.19 198 ILE A CA 1
ATOM 1427 C C . ILE A 1 198 ? 1.358 -2.391 -0.463 1.00 89.19 198 ILE A C 1
ATOM 1429 O O . ILE A 1 198 ? 0.432 -1.620 -0.720 1.00 89.19 198 ILE A O 1
ATOM 1433 N N . TYR A 1 199 ? 1.849 -3.264 -1.328 1.00 88.31 199 TYR A N 1
ATOM 1434 C CA . TYR A 1 199 ? 1.303 -3.502 -2.647 1.00 88.31 199 TYR A CA 1
ATOM 1435 C C . TYR A 1 199 ? 1.135 -5.005 -2.837 1.00 88.31 199 TYR A C 1
ATOM 1437 O O . TYR A 1 199 ? 2.058 -5.775 -2.569 1.00 88.31 199 TYR A O 1
ATOM 1445 N N . LEU A 1 200 ? -0.049 -5.409 -3.276 1.00 86.31 200 LEU A N 1
ATOM 1446 C CA . LEU A 1 200 ? -0.396 -6.780 -3.602 1.00 86.31 200 LEU A CA 1
ATOM 1447 C C . LEU A 1 200 ? -0.778 -6.824 -5.070 1.00 86.31 200 LEU A C 1
ATOM 1449 O O . LEU A 1 200 ? -1.691 -6.120 -5.512 1.00 86.31 200 LEU A O 1
ATOM 1453 N N . ASP A 1 201 ? -0.080 -7.663 -5.823 1.00 85.12 201 ASP A N 1
ATOM 1454 C CA . ASP A 1 201 ? -0.423 -7.852 -7.218 1.00 85.12 201 ASP A CA 1
ATOM 1455 C C . ASP A 1 201 ? -1.741 -8.630 -7.377 1.00 85.12 201 ASP A C 1
ATOM 1457 O O . ASP A 1 201 ? -2.281 -9.244 -6.450 1.00 85.12 201 ASP A O 1
ATOM 1461 N N . ARG A 1 202 ? -2.261 -8.616 -8.602 1.00 83.69 202 ARG A N 1
ATOM 1462 C CA . ARG A 1 202 ? -3.491 -9.322 -8.971 1.00 83.69 202 ARG A CA 1
ATOM 1463 C C . ARG A 1 202 ? -3.468 -10.826 -8.660 1.00 83.69 202 ARG A C 1
ATOM 1465 O O . ARG A 1 202 ? -4.533 -11.394 -8.414 1.00 83.69 202 ARG A O 1
ATOM 1472 N N . ALA A 1 203 ? -2.309 -11.484 -8.701 1.00 81.06 203 ALA A N 1
ATOM 1473 C CA . ALA A 1 203 ? -2.205 -12.911 -8.405 1.00 81.06 203 ALA A CA 1
ATOM 1474 C C . ALA A 1 203 ? -2.304 -13.164 -6.896 1.00 81.06 203 ALA A C 1
ATOM 1476 O O . ALA A 1 203 ? -3.108 -13.996 -6.483 1.00 81.06 203 ALA A O 1
ATOM 1477 N N . ALA A 1 204 ? -1.581 -12.389 -6.085 1.00 80.25 204 ALA A N 1
ATOM 1478 C CA . ALA A 1 204 ? -1.632 -12.439 -4.627 1.00 80.25 204 ALA A CA 1
ATOM 1479 C C . ALA A 1 204 ? -3.042 -12.137 -4.099 1.00 80.25 204 ALA A C 1
ATOM 1481 O O . ALA A 1 204 ? -3.560 -12.852 -3.241 1.00 80.25 204 ALA A O 1
ATOM 1482 N N . VAL A 1 205 ? -3.708 -11.126 -4.666 1.00 79.81 205 VAL A N 1
ATOM 1483 C CA . VAL A 1 205 ? -5.119 -10.826 -4.380 1.00 79.81 205 VAL A CA 1
ATOM 1484 C C . VAL A 1 205 ? -6.026 -11.993 -4.786 1.00 79.81 205 VAL A C 1
ATOM 1486 O O . VAL A 1 205 ? -6.906 -12.391 -4.024 1.00 79.81 205 VAL A O 1
ATOM 1489 N N . GLY A 1 206 ? -5.818 -12.561 -5.978 1.00 77.25 206 GLY A N 1
ATOM 1490 C CA . GLY A 1 206 ? -6.611 -13.683 -6.487 1.00 77.25 206 GLY A CA 1
ATOM 1491 C C . GLY A 1 206 ? -6.439 -14.988 -5.700 1.00 77.25 206 GLY A C 1
ATOM 1492 O O . GLY A 1 206 ? -7.372 -15.795 -5.659 1.00 77.25 206 GLY A O 1
ATOM 1493 N N . GLU A 1 207 ? -5.278 -15.191 -5.077 1.00 76.19 207 GLU A N 1
ATOM 1494 C CA . GLU A 1 207 ? -4.999 -16.303 -4.166 1.00 76.19 207 GLU A CA 1
ATOM 1495 C C . GLU A 1 207 ? -5.660 -16.080 -2.803 1.00 76.19 207 GLU A C 1
ATOM 1497 O O . GLU A 1 207 ? -6.388 -16.951 -2.332 1.00 76.19 207 GLU A O 1
ATOM 1502 N N . ALA A 1 208 ? -5.473 -14.897 -2.209 1.00 73.69 208 ALA A N 1
ATOM 1503 C CA . ALA A 1 208 ? -6.029 -14.569 -0.898 1.00 73.69 208 ALA A CA 1
ATOM 1504 C C . ALA A 1 208 ? -7.563 -14.422 -0.912 1.00 73.69 208 ALA A C 1
ATOM 1506 O O . ALA A 1 208 ? -8.211 -14.643 0.109 1.00 73.69 208 ALA A O 1
ATOM 1507 N N . ARG A 1 209 ? -8.150 -14.037 -2.058 1.00 78.25 209 ARG A N 1
ATOM 1508 C CA . ARG A 1 209 ? -9.587 -13.743 -2.248 1.00 78.25 209 ARG A CA 1
ATOM 1509 C C . ARG A 1 209 ? -10.216 -12.970 -1.079 1.00 78.25 209 ARG A C 1
ATOM 1511 O O . ARG A 1 209 ? -11.295 -13.353 -0.603 1.00 78.25 209 ARG A O 1
ATOM 1518 N N . PRO A 1 210 ? -9.567 -11.903 -0.588 1.00 82.50 210 PRO A N 1
ATOM 1519 C CA . PRO A 1 210 ? -10.071 -11.208 0.578 1.00 82.50 210 PRO A CA 1
ATOM 1520 C C . PRO A 1 210 ? -11.406 -10.551 0.251 1.00 82.50 210 PRO A C 1
ATOM 1522 O O . PRO A 1 210 ? -11.628 -10.076 -0.857 1.00 82.50 210 PRO A O 1
ATOM 1525 N N . HIS A 1 211 ? -12.320 -10.571 1.207 1.00 85.12 211 HIS A N 1
ATOM 1526 C CA . HIS A 1 211 ? -13.582 -9.838 1.123 1.00 85.12 211 HIS A CA 1
ATOM 1527 C C . HIS A 1 211 ? -13.512 -8.570 1.967 1.00 85.12 211 HIS A C 1
ATOM 1529 O O . HIS A 1 211 ? -14.191 -7.596 1.672 1.00 85.12 211 HIS A O 1
ATOM 1535 N N . SER A 1 212 ? -12.653 -8.557 2.983 1.00 86.69 212 SER A N 1
ATOM 1536 C CA . SER A 1 212 ? -12.381 -7.384 3.795 1.00 86.69 212 SER A CA 1
ATOM 1537 C C . SER A 1 212 ? -10.934 -7.377 4.286 1.00 86.69 212 SER A C 1
ATOM 1539 O O . SER A 1 212 ? -10.203 -8.363 4.151 1.00 86.69 212 SER A O 1
ATOM 1541 N N . ALA A 1 213 ? -10.505 -6.251 4.845 1.00 87.94 213 ALA A N 1
ATOM 1542 C CA . ALA A 1 213 ? -9.253 -6.142 5.573 1.00 87.94 213 ALA A CA 1
ATOM 1543 C C . ALA A 1 213 ? -9.473 -5.454 6.917 1.00 87.94 213 ALA A C 1
ATOM 1545 O O . ALA A 1 213 ? -10.043 -4.365 6.981 1.00 87.94 213 ALA A O 1
ATOM 1546 N N . TYR A 1 214 ? -8.961 -6.061 7.983 1.00 90.00 214 TYR A N 1
ATOM 1547 C CA . TYR A 1 214 ? -8.789 -5.377 9.257 1.00 90.00 214 TYR A CA 1
ATOM 1548 C C . TYR A 1 214 ? -7.491 -4.599 9.253 1.00 90.00 214 TYR A C 1
ATOM 1550 O O . TYR A 1 214 ? -6.431 -5.175 9.024 1.00 90.00 214 TYR A O 1
ATOM 1558 N N . LEU A 1 215 ? -7.572 -3.307 9.545 1.00 91.81 215 LEU A N 1
ATOM 1559 C CA . LEU A 1 215 ? -6.449 -2.380 9.521 1.00 91.81 215 LEU A CA 1
ATOM 1560 C C . LEU A 1 215 ? -6.396 -1.649 10.860 1.00 91.81 215 LEU A C 1
ATOM 1562 O O . LEU A 1 215 ? -7.226 -0.789 11.118 1.00 91.81 215 LEU A O 1
ATOM 1566 N N . CYS A 1 216 ? -5.439 -1.986 11.718 1.00 92.19 216 CYS A N 1
ATOM 1567 C CA . CYS A 1 216 ? -5.270 -1.354 13.024 1.00 92.19 216 CYS A CA 1
ATOM 1568 C C . CYS A 1 216 ? -4.041 -0.450 13.029 1.00 92.19 216 CYS A C 1
ATOM 1570 O O . CYS A 1 216 ? -2.915 -0.926 12.855 1.00 92.19 216 CYS A O 1
ATOM 1572 N N . VAL A 1 217 ? -4.262 0.845 13.234 1.00 93.56 217 VAL A N 1
ATOM 1573 C CA . VAL A 1 217 ? -3.219 1.864 13.325 1.00 93.56 217 VAL A CA 1
ATOM 1574 C C . VAL A 1 217 ? -2.957 2.176 14.789 1.00 93.56 217 VAL A C 1
ATOM 1576 O O . VAL A 1 217 ? -3.872 2.487 15.544 1.00 93.56 217 VAL A O 1
ATOM 1579 N N . THR A 1 218 ? -1.692 2.110 15.178 1.00 93.75 218 THR A N 1
ATOM 1580 C CA . THR A 1 218 ? -1.206 2.460 16.509 1.00 93.75 218 THR A CA 1
ATOM 1581 C C . THR A 1 218 ? -0.215 3.608 16.389 1.00 93.75 218 THR A C 1
ATOM 1583 O O . THR A 1 218 ? 0.651 3.586 15.508 1.00 93.75 218 THR A O 1
ATOM 1586 N N . ASN A 1 219 ? -0.282 4.558 17.319 1.00 94.12 219 ASN A N 1
ATOM 1587 C CA . ASN A 1 219 ? 0.757 5.560 17.527 1.00 94.12 219 ASN A CA 1
ATOM 1588 C C . ASN A 1 219 ? 1.762 5.050 18.582 1.00 94.12 219 ASN A C 1
ATOM 1590 O O . ASN A 1 219 ? 1.498 5.155 19.779 1.00 94.12 219 ASN A O 1
ATOM 1594 N N . PRO A 1 220 ? 2.923 4.485 18.193 1.00 92.31 220 PRO A N 1
ATOM 1595 C CA . PRO A 1 220 ? 3.943 4.041 19.145 1.00 92.31 220 PRO A CA 1
ATOM 1596 C C . PRO A 1 220 ? 4.757 5.198 19.753 1.00 92.31 220 PRO A C 1
ATOM 1598 O O . PRO A 1 220 ? 5.669 4.947 20.542 1.00 92.31 220 PRO A O 1
ATOM 1601 N N . GLY A 1 221 ? 4.514 6.440 19.326 1.00 88.31 221 GLY A N 1
ATOM 1602 C CA . GLY A 1 221 ? 5.226 7.621 19.789 1.00 88.31 221 GLY A CA 1
ATOM 1603 C C . GLY A 1 221 ? 4.876 8.013 21.224 1.00 88.31 221 GLY A C 1
ATOM 1604 O O . GLY A 1 221 ? 3.971 7.474 21.853 1.00 88.31 221 GLY A O 1
ATOM 1605 N N . SER A 1 222 ? 5.613 8.993 21.744 1.00 87.44 222 SER A N 1
ATOM 1606 C CA . SER A 1 222 ? 5.404 9.569 23.079 1.00 87.44 222 SER A CA 1
ATOM 1607 C C . SER A 1 222 ? 4.549 10.840 23.074 1.00 87.44 222 SER A C 1
ATOM 1609 O O . SER A 1 222 ? 4.383 11.467 24.118 1.00 87.44 222 SER A O 1
ATOM 1611 N N . GLN A 1 223 ? 4.057 11.257 21.908 1.00 90.50 223 GLN A N 1
ATOM 1612 C CA . GLN A 1 223 ? 3.215 12.435 21.708 1.00 90.50 223 GLN A CA 1
ATOM 1613 C C . GLN A 1 223 ? 2.006 12.048 20.851 1.00 90.50 223 GLN A C 1
ATOM 1615 O O . GLN A 1 223 ? 2.123 11.101 20.064 1.00 90.50 223 GLN A O 1
ATOM 1620 N N . PRO A 1 224 ? 0.876 12.770 20.961 1.00 90.94 224 PRO A N 1
ATOM 1621 C CA . PRO A 1 224 ? -0.233 12.612 20.032 1.00 90.94 224 PRO A CA 1
ATOM 1622 C C . PRO A 1 224 ? 0.222 12.811 18.583 1.00 90.94 224 PRO A C 1
ATOM 1624 O O . PRO A 1 224 ? 1.119 13.612 18.311 1.00 90.94 224 PRO A O 1
ATOM 1627 N N . GLY A 1 225 ? -0.394 12.085 17.658 1.00 91.12 225 GLY A N 1
ATOM 1628 C CA . GLY A 1 225 ? -0.055 12.135 16.243 1.00 91.12 225 GLY A CA 1
ATOM 1629 C C . GLY A 1 225 ? -1.276 11.932 15.362 1.00 91.12 225 GLY A C 1
ATOM 1630 O O . GLY A 1 225 ? -2.226 11.254 15.751 1.00 91.12 225 GLY A O 1
ATOM 1631 N N . THR A 1 226 ? -1.219 12.505 14.165 1.00 91.81 226 THR A N 1
ATOM 1632 C CA . THR A 1 226 ? -2.240 12.339 13.128 1.00 91.81 226 THR A CA 1
ATOM 1633 C C . THR A 1 226 ? -1.702 11.426 12.037 1.00 91.81 226 THR A C 1
ATOM 1635 O O . THR A 1 226 ? -0.502 11.446 11.741 1.00 91.81 226 THR A O 1
ATOM 1638 N N . PHE A 1 227 ? -2.566 10.606 11.450 1.00 91.62 227 PHE A N 1
ATOM 1639 C CA . PHE A 1 227 ? -2.213 9.758 10.318 1.00 91.62 227 PHE A CA 1
ATOM 1640 C C . PHE A 1 227 ? -3.222 9.883 9.181 1.00 91.62 227 PHE A C 1
ATOM 1642 O O . PHE A 1 227 ? -4.390 10.195 9.401 1.00 91.62 227 PHE A O 1
ATOM 1649 N N . SER A 1 228 ? -2.773 9.553 7.976 1.00 90.50 228 SER A N 1
ATOM 1650 C CA . SER A 1 228 ? -3.628 9.258 6.837 1.00 90.50 228 SER A CA 1
ATOM 1651 C C . SER A 1 228 ? -3.472 7.791 6.440 1.00 90.50 228 SER A C 1
ATOM 1653 O O . SER A 1 228 ? -2.403 7.183 6.568 1.00 90.50 228 SER A O 1
ATOM 1655 N N . LEU A 1 229 ? -4.573 7.204 5.980 1.00 90.88 229 LEU A N 1
ATOM 1656 C CA . LEU A 1 229 ? -4.615 5.843 5.467 1.00 90.88 229 LEU A CA 1
ATOM 1657 C C . LEU A 1 229 ? -5.339 5.865 4.123 1.00 90.88 229 LEU A C 1
ATOM 1659 O O . LEU A 1 229 ? -6.511 6.236 4.038 1.00 90.88 229 LEU A O 1
ATOM 1663 N N . ARG A 1 230 ? -4.615 5.521 3.060 1.00 89.12 230 ARG A N 1
ATOM 1664 C CA . ARG A 1 230 ? -5.085 5.570 1.672 1.00 89.12 230 ARG A CA 1
ATOM 1665 C C . ARG A 1 230 ? -5.043 4.177 1.077 1.00 89.12 230 ARG A C 1
ATOM 1667 O O . ARG A 1 230 ? -4.032 3.493 1.217 1.00 89.12 230 ARG A O 1
ATOM 1674 N N . ALA A 1 231 ? -6.111 3.778 0.399 1.00 88.06 231 ALA A N 1
ATOM 1675 C CA . ALA A 1 231 ? -6.186 2.516 -0.323 1.00 88.06 231 ALA A CA 1
ATOM 1676 C C . ALA A 1 231 ? -6.600 2.748 -1.778 1.00 88.06 231 ALA A C 1
ATOM 1678 O O . ALA A 1 231 ? -7.355 3.671 -2.081 1.00 88.06 231 ALA A O 1
ATOM 1679 N N . ALA A 1 232 ? -6.143 1.883 -2.675 1.00 87.50 232 ALA A N 1
ATOM 1680 C CA . ALA A 1 232 ? -6.619 1.840 -4.051 1.00 87.50 232 ALA A CA 1
ATOM 1681 C C . ALA A 1 232 ? -6.630 0.399 -4.563 1.00 87.50 232 ALA A C 1
ATOM 1683 O O . ALA A 1 232 ? -5.833 -0.436 -4.123 1.00 87.50 232 ALA A O 1
ATOM 1684 N N . ALA A 1 233 ? -7.521 0.115 -5.512 1.00 86.25 233 ALA A N 1
ATOM 1685 C CA . ALA A 1 233 ? -7.493 -1.131 -6.258 1.00 86.25 233 ALA A CA 1
ATOM 1686 C C . ALA A 1 233 ? -7.780 -0.883 -7.733 1.00 86.25 233 ALA A C 1
ATOM 1688 O O . ALA A 1 233 ? -8.844 -0.387 -8.092 1.00 86.25 233 ALA A O 1
ATOM 1689 N N . LEU A 1 234 ? -6.832 -1.247 -8.593 1.00 85.31 234 LEU A N 1
ATOM 1690 C CA . LEU A 1 234 ? -6.915 -0.989 -10.025 1.00 85.31 234 LEU A CA 1
ATOM 1691 C C . LEU A 1 234 ? -6.612 -2.244 -10.831 1.00 85.31 234 LEU A C 1
ATOM 1693 O O . LEU A 1 234 ? -5.843 -3.113 -10.428 1.00 85.31 234 LEU A O 1
ATOM 1697 N N . SER A 1 235 ? -7.193 -2.320 -12.025 1.00 84.56 235 SER A N 1
ATOM 1698 C CA . SER A 1 235 ? -6.890 -3.392 -12.977 1.00 84.56 235 SER A CA 1
ATOM 1699 C C . SER A 1 235 ? -5.439 -3.333 -13.465 1.00 84.56 235 SER A C 1
ATOM 1701 O O . SER A 1 235 ? -4.845 -4.374 -13.736 1.00 84.56 235 SER A O 1
ATOM 1703 N N . CYS A 1 236 ? -4.865 -2.133 -13.551 1.00 87.56 236 CYS A N 1
ATOM 1704 C CA . CYS A 1 236 ? -3.466 -1.888 -13.883 1.00 87.56 236 CYS A CA 1
ATOM 1705 C C . CYS A 1 236 ? -2.568 -1.872 -12.647 1.00 87.56 236 CYS A C 1
ATOM 1707 O O . CYS A 1 236 ? -3.022 -1.423 -11.597 1.00 87.56 236 CYS A O 1
ATOM 1709 N N . PRO A 1 237 ? -1.285 -2.250 -12.784 1.00 89.00 237 PRO A N 1
ATOM 1710 C CA . PRO A 1 237 ? -0.264 -1.897 -11.811 1.00 89.00 237 PRO A CA 1
ATOM 1711 C C . PRO A 1 237 ? -0.190 -0.387 -11.581 1.00 89.00 237 PRO A C 1
ATOM 1713 O O . PRO A 1 237 ? -0.340 0.407 -12.519 1.00 89.00 237 PRO A O 1
ATOM 1716 N N . PHE A 1 238 ? 0.046 0.011 -10.336 1.00 88.69 238 PHE A N 1
ATOM 1717 C CA . PHE A 1 238 ? 0.085 1.415 -9.947 1.00 88.69 238 PHE A CA 1
ATOM 1718 C C . PHE A 1 238 ? 0.973 1.648 -8.729 1.00 88.69 238 PHE A C 1
ATOM 1720 O O . PHE A 1 238 ? 1.233 0.739 -7.943 1.00 88.69 238 PHE A O 1
ATOM 1727 N N . THR A 1 239 ? 1.379 2.899 -8.546 1.00 87.69 239 THR A N 1
ATOM 1728 C CA . THR A 1 239 ? 1.919 3.399 -7.284 1.00 87.69 239 THR A CA 1
ATOM 1729 C C . THR A 1 239 ? 0.910 4.340 -6.635 1.00 87.69 239 THR A C 1
ATOM 1731 O O . THR A 1 239 ? 0.170 5.048 -7.320 1.00 87.69 239 THR A O 1
ATOM 1734 N N . LEU A 1 240 ? 0.855 4.306 -5.305 1.00 87.00 240 LEU A N 1
ATOM 1735 C CA . LEU A 1 240 ? -0.021 5.146 -4.494 1.00 87.00 240 LEU A CA 1
ATOM 1736 C C . LEU A 1 240 ? 0.848 6.108 -3.694 1.00 87.00 240 LEU A C 1
ATOM 1738 O O . LEU A 1 240 ? 1.750 5.671 -2.974 1.00 87.00 240 LEU A O 1
ATOM 1742 N N . SER A 1 241 ? 0.608 7.405 -3.849 1.00 86.06 241 SER A N 1
ATOM 1743 C CA . SER A 1 241 ? 1.307 8.421 -3.076 1.00 86.06 241 SER A CA 1
ATOM 1744 C C . SER A 1 241 ? 0.715 8.543 -1.658 1.00 86.06 241 SER A C 1
ATOM 1746 O O . SER A 1 241 ? -0.401 8.087 -1.396 1.00 86.06 241 SER A O 1
ATOM 1748 N N . PRO A 1 242 ? 1.430 9.190 -0.725 1.00 80.50 242 PRO A N 1
ATOM 1749 C CA . PRO A 1 242 ? 0.940 9.478 0.629 1.00 80.50 242 PRO A CA 1
ATOM 1750 C C . PRO A 1 242 ? -0.292 10.381 0.665 1.00 80.50 242 PRO A C 1
ATOM 1752 O O . PRO A 1 242 ? -1.138 10.237 1.546 1.00 80.50 242 PRO A O 1
ATOM 1755 N N . SER A 1 243 ? -0.391 11.316 -0.286 1.00 80.25 243 SER A N 1
ATOM 1756 C CA . SER A 1 243 ? -1.571 12.166 -0.474 1.00 80.25 243 SER A CA 1
ATOM 1757 C C . SER A 1 243 ? -2.763 11.379 -1.020 1.00 80.25 243 SER A C 1
ATOM 1759 O O . SER A 1 243 ? -3.902 11.804 -0.828 1.00 80.25 243 SER A O 1
ATOM 1761 N N . GLY A 1 244 ? -2.503 10.218 -1.624 1.00 76.06 244 GLY A N 1
ATOM 1762 C CA . GLY A 1 244 ? -3.490 9.353 -2.257 1.00 76.06 244 GLY A CA 1
ATOM 1763 C C . GLY A 1 244 ? -3.392 9.335 -3.782 1.00 76.06 244 GLY A C 1
ATOM 1764 O O . GLY A 1 244 ? -3.960 8.446 -4.402 1.00 76.06 244 GLY A O 1
ATOM 1765 N N . ASP A 1 245 ? -2.588 10.211 -4.391 1.00 86.19 245 ASP A N 1
ATOM 1766 C CA . ASP A 1 245 ? -2.446 10.270 -5.846 1.00 86.19 245 ASP A CA 1
ATOM 1767 C C . ASP A 1 245 ? -2.006 8.921 -6.423 1.00 86.19 245 ASP A C 1
ATOM 1769 O O . ASP A 1 245 ? -0.975 8.352 -6.043 1.00 86.19 245 ASP A O 1
ATOM 1773 N N . VAL A 1 246 ? -2.781 8.430 -7.387 1.00 86.25 246 VAL A N 1
ATOM 1774 C CA . VAL A 1 246 ? -2.506 7.164 -8.058 1.00 86.25 246 VAL A CA 1
ATOM 1775 C C . VAL A 1 246 ? -1.782 7.400 -9.375 1.00 86.25 246 VAL A C 1
ATOM 1777 O O . VAL A 1 246 ? -2.288 8.072 -10.273 1.00 86.25 246 VAL A O 1
ATOM 1780 N N . VAL A 1 247 ? -0.619 6.769 -9.531 1.00 87.62 247 VAL A N 1
ATOM 1781 C CA . VAL A 1 247 ? 0.129 6.759 -10.789 1.00 87.62 247 VAL A CA 1
ATOM 1782 C C . VAL A 1 247 ? 0.084 5.355 -11.376 1.00 87.62 247 VAL A C 1
ATOM 1784 O O . VAL A 1 247 ? 0.732 4.430 -10.889 1.00 87.62 247 VAL A O 1
ATOM 1787 N N . THR A 1 248 ? -0.692 5.185 -12.443 1.00 88.12 248 THR A N 1
ATOM 1788 C CA . THR A 1 248 ? -0.796 3.910 -13.163 1.00 88.12 248 THR A CA 1
ATOM 1789 C C . THR A 1 248 ? 0.384 3.714 -14.108 1.00 88.12 248 THR A C 1
ATOM 1791 O O . THR A 1 248 ? 0.869 4.668 -14.718 1.00 88.12 248 THR A O 1
ATOM 1794 N N . CYS A 1 249 ? 0.855 2.470 -14.229 1.00 88.50 249 CYS A N 1
ATOM 1795 C CA . CYS A 1 249 ? 1.890 2.078 -15.190 1.00 88.50 249 CYS A CA 1
ATOM 1796 C C . CYS A 1 249 ? 3.142 2.970 -15.190 1.00 88.50 249 CYS A C 1
ATOM 1798 O O . CYS A 1 249 ? 3.658 3.342 -16.246 1.00 88.50 249 CYS A O 1
ATOM 1800 N N . GLY A 1 250 ? 3.607 3.366 -14.002 1.00 82.25 250 GLY A N 1
ATOM 1801 C CA . GLY A 1 250 ? 4.834 4.146 -13.843 1.00 82.25 250 GLY A CA 1
ATOM 1802 C C . GLY A 1 250 ? 4.739 5.605 -14.311 1.00 82.25 250 GLY A C 1
ATOM 1803 O O . GLY A 1 250 ? 5.725 6.334 -14.187 1.00 82.25 250 GLY A O 1
ATOM 1804 N N . GLY A 1 251 ? 3.580 6.047 -14.810 1.00 83.12 251 GLY A N 1
ATOM 1805 C CA . GLY A 1 251 ? 3.283 7.436 -15.160 1.00 83.12 251 GLY A CA 1
ATOM 1806 C C . GLY A 1 251 ? 3.204 7.731 -16.657 1.00 83.12 251 GLY A C 1
ATOM 1807 O O . GLY A 1 251 ? 3.286 6.851 -17.516 1.00 83.12 251 GLY A O 1
ATOM 1808 N N . GLU A 1 252 ? 3.011 9.013 -16.970 1.00 81.56 252 GLU A N 1
ATOM 1809 C CA . GLU A 1 252 ? 2.756 9.474 -18.335 1.00 81.56 252 GLU A CA 1
ATOM 1810 C C . GLU A 1 252 ? 3.888 9.108 -19.308 1.00 81.56 252 GLU A C 1
ATOM 1812 O O . GLU A 1 252 ? 5.077 9.234 -19.010 1.00 81.56 252 GLU A O 1
ATOM 1817 N N . GLY A 1 253 ? 3.501 8.658 -20.504 1.00 82.44 253 GLY A N 1
ATOM 1818 C CA . GLY A 1 253 ? 4.421 8.368 -21.607 1.00 82.44 253 GLY A CA 1
ATOM 1819 C C . GLY A 1 253 ? 5.211 7.061 -21.490 1.00 82.44 253 GLY A C 1
ATOM 1820 O O . GLY A 1 253 ? 5.987 6.758 -22.397 1.00 82.44 253 GLY A O 1
ATOM 1821 N N . ARG A 1 254 ? 5.023 6.275 -20.420 1.00 87.31 254 ARG A N 1
ATOM 1822 C CA . ARG A 1 254 ? 5.727 4.992 -20.228 1.00 87.31 254 ARG A CA 1
ATOM 1823 C C . ARG A 1 254 ? 4.975 3.779 -20.765 1.00 87.31 254 ARG A C 1
ATOM 1825 O O . ARG A 1 254 ? 5.606 2.781 -21.112 1.00 87.31 254 ARG A O 1
ATOM 1832 N N . ALA A 1 255 ? 3.654 3.883 -20.876 1.00 87.06 255 ALA A N 1
ATOM 1833 C CA . ALA A 1 255 ? 2.778 2.860 -21.436 1.00 87.06 255 ALA A CA 1
ATOM 1834 C C . ALA A 1 255 ? 2.082 3.350 -22.715 1.00 87.06 255 ALA A C 1
ATOM 1836 O O . ALA A 1 255 ? 1.831 4.544 -22.883 1.00 87.06 255 ALA A O 1
ATOM 1837 N N . SER A 1 256 ? 1.760 2.419 -23.614 1.00 83.50 256 SER A N 1
ATOM 1838 C CA . SER A 1 256 ? 1.024 2.680 -24.861 1.00 83.50 256 SER A CA 1
ATOM 1839 C C . SER A 1 256 ? -0.446 3.034 -24.616 1.00 83.50 256 SER A C 1
ATOM 1841 O O . SER A 1 256 ? -1.078 3.697 -25.439 1.00 83.50 256 SER A O 1
ATOM 1843 N N . SER A 1 257 ? -0.994 2.594 -23.481 1.00 80.19 257 SER A N 1
ATOM 1844 C CA . SER A 1 257 ? -2.358 2.867 -23.044 1.00 80.19 257 SER A CA 1
ATOM 1845 C C . SER A 1 257 ? -2.441 2.913 -21.518 1.00 80.19 257 SER A C 1
ATOM 1847 O O . SER A 1 257 ? -1.613 2.328 -20.823 1.00 80.19 257 SER A O 1
ATOM 1849 N N . SER A 1 258 ? -3.481 3.564 -20.998 1.00 72.25 258 SER A N 1
ATOM 1850 C CA . SER A 1 258 ? -3.835 3.541 -19.573 1.00 72.25 258 SER A CA 1
ATOM 1851 C C . SER A 1 258 ? -4.621 2.286 -19.165 1.00 72.25 258 SER A C 1
ATOM 1853 O O . SER A 1 258 ? -5.092 2.193 -18.034 1.00 72.25 258 SER A O 1
ATOM 1855 N N . THR A 1 259 ? -4.799 1.324 -20.077 1.00 78.56 259 THR A N 1
ATOM 1856 C CA . THR A 1 259 ? -5.588 0.106 -19.851 1.00 78.56 259 THR A CA 1
ATOM 1857 C C . THR A 1 259 ? -4.703 -1.133 -19.791 1.00 78.56 259 THR A C 1
ATOM 1859 O O . THR A 1 259 ? -3.821 -1.310 -20.626 1.00 78.56 259 THR A O 1
ATOM 1862 N N . CYS A 1 260 ? -4.989 -2.038 -18.851 1.00 84.31 260 CYS A N 1
ATOM 1863 C CA . CYS A 1 260 ? -4.207 -3.259 -18.632 1.00 84.31 260 CYS A CA 1
ATOM 1864 C C . CYS A 1 260 ? -5.108 -4.492 -18.736 1.00 84.31 260 CYS A C 1
ATOM 1866 O O . CYS A 1 260 ? -5.507 -5.057 -17.714 1.00 84.31 260 CYS A O 1
ATOM 1868 N N . PRO A 1 261 ? -5.458 -4.937 -19.956 1.00 70.94 261 PRO A N 1
ATOM 1869 C CA . PRO A 1 261 ? -6.420 -6.024 -20.155 1.00 70.94 261 PRO A CA 1
ATOM 1870 C C . PRO A 1 261 ? -5.994 -7.342 -19.484 1.00 70.94 261 PRO A C 1
ATOM 1872 O O . PRO A 1 261 ? -6.841 -8.122 -19.051 1.00 70.94 261 PRO A O 1
ATOM 1875 N N . LEU A 1 262 ? -4.687 -7.568 -19.324 1.00 77.94 262 LEU A N 1
ATOM 1876 C CA . LEU A 1 262 ? -4.123 -8.741 -18.644 1.00 77.94 262 LEU A CA 1
ATOM 1877 C C . LEU A 1 262 ? -3.614 -8.441 -17.225 1.00 77.94 262 LEU A C 1
ATOM 1879 O O . LEU A 1 262 ? -2.955 -9.278 -16.618 1.00 77.94 262 LEU A O 1
ATOM 1883 N N . GLY A 1 263 ? -3.901 -7.255 -16.688 1.00 81.38 263 GLY A N 1
ATOM 1884 C CA . GLY A 1 263 ? -3.355 -6.809 -15.408 1.00 81.38 263 GLY A CA 1
ATOM 1885 C C . GLY A 1 263 ? -1.868 -6.459 -15.444 1.00 81.38 263 GLY A C 1
ATOM 1886 O O . GLY A 1 263 ? -1.240 -6.384 -14.397 1.00 81.38 263 GLY A O 1
ATOM 1887 N N . VAL A 1 264 ? -1.304 -6.246 -16.630 1.00 85.19 264 VAL A N 1
ATOM 1888 C CA . VAL A 1 264 ? 0.064 -5.758 -16.837 1.00 85.19 264 VAL A CA 1
ATOM 1889 C C . VAL A 1 264 ? 0.033 -4.589 -17.808 1.00 85.19 264 VAL A C 1
ATOM 1891 O O . VAL A 1 264 ? -0.841 -4.533 -18.679 1.00 85.19 264 VAL A O 1
ATOM 1894 N N . CYS A 1 265 ? 0.971 -3.667 -17.647 1.00 89.06 265 CYS A N 1
ATOM 1895 C CA . CYS A 1 265 ? 1.101 -2.511 -18.515 1.00 89.06 265 CYS A CA 1
ATOM 1896 C C . CYS A 1 265 ? 1.757 -2.895 -19.846 1.00 89.06 265 CYS A C 1
ATOM 1898 O O . CYS A 1 265 ? 2.667 -3.724 -19.893 1.00 89.06 265 CYS A O 1
ATOM 1900 N N . ASP A 1 266 ? 1.305 -2.273 -20.934 1.00 89.81 266 ASP A N 1
ATOM 1901 C CA . ASP A 1 266 ? 1.960 -2.374 -22.239 1.00 89.81 266 ASP A CA 1
ATOM 1902 C C . ASP A 1 266 ? 2.991 -1.247 -22.375 1.00 89.81 266 ASP A C 1
ATOM 1904 O O . ASP A 1 266 ? 2.692 -0.141 -22.830 1.00 89.81 266 ASP A O 1
ATOM 1908 N N . CYS A 1 267 ? 4.195 -1.498 -21.864 1.00 88.44 267 CYS A N 1
ATOM 1909 C CA . CYS A 1 267 ? 5.248 -0.495 -21.769 1.00 88.44 267 CYS A CA 1
ATOM 1910 C C . CYS A 1 267 ? 5.911 -0.215 -23.122 1.00 88.44 267 CYS A C 1
ATOM 1912 O O . CYS A 1 267 ? 6.124 -1.120 -23.930 1.00 88.44 267 CYS A O 1
ATOM 1914 N N . VAL A 1 268 ? 6.303 1.039 -23.355 1.00 88.44 268 VAL A N 1
ATOM 1915 C CA . VAL A 1 268 ? 6.874 1.492 -24.635 1.00 88.44 268 VAL A CA 1
ATOM 1916 C C . VAL A 1 268 ? 8.306 1.997 -24.498 1.00 88.44 268 VAL A C 1
ATOM 1918 O O . VAL A 1 268 ? 8.786 2.309 -23.411 1.00 88.44 268 VAL A O 1
ATOM 1921 N N . GLN A 1 269 ? 8.996 2.107 -25.637 1.00 87.44 269 GLN A N 1
ATOM 1922 C CA . GLN A 1 269 ? 10.350 2.657 -25.737 1.00 87.44 269 GLN A CA 1
ATOM 1923 C C . GLN A 1 269 ? 11.326 1.992 -24.749 1.00 87.44 269 GLN A C 1
ATOM 1925 O O . GLN A 1 269 ? 11.453 0.772 -24.721 1.00 87.44 269 GLN A O 1
ATOM 1930 N N . GLN A 1 270 ? 12.015 2.790 -23.936 1.00 84.00 270 GLN A N 1
ATOM 1931 C CA . GLN A 1 270 ? 12.969 2.329 -22.934 1.00 84.00 270 GLN A CA 1
ATOM 1932 C C . GLN A 1 270 ? 12.322 1.583 -21.760 1.00 84.00 270 GLN A C 1
ATOM 1934 O O . GLN A 1 270 ? 13.039 0.931 -21.017 1.00 84.00 270 GLN A O 1
ATOM 1939 N N . TRP A 1 271 ? 11.001 1.635 -21.586 1.00 88.50 271 TRP A N 1
ATOM 1940 C CA . TRP A 1 271 ? 10.288 0.853 -20.567 1.00 88.50 271 TRP A CA 1
ATOM 1941 C C . TRP A 1 271 ? 9.712 -0.448 -21.123 1.00 88.50 271 TRP A C 1
ATOM 1943 O O . TRP A 1 271 ? 9.220 -1.277 -20.361 1.00 88.50 271 TRP A O 1
ATOM 1953 N N . ALA A 1 272 ? 9.767 -0.643 -22.445 1.00 84.38 272 ALA A N 1
ATOM 1954 C CA . ALA A 1 272 ? 9.245 -1.838 -23.083 1.00 84.38 272 ALA A CA 1
ATOM 1955 C C . ALA A 1 272 ? 9.907 -3.094 -22.517 1.00 84.38 272 ALA A C 1
ATOM 1957 O O . ALA A 1 272 ? 11.130 -3.170 -22.352 1.00 84.38 272 ALA A O 1
ATOM 1958 N N . ARG A 1 273 ? 9.078 -4.106 -22.253 1.00 79.19 273 ARG A N 1
ATOM 1959 C CA . ARG A 1 273 ? 9.555 -5.397 -21.773 1.00 79.19 273 ARG A CA 1
ATOM 1960 C C . ARG A 1 273 ? 10.490 -6.017 -22.824 1.00 79.19 273 ARG A C 1
ATOM 1962 O O . ARG A 1 273 ? 10.097 -6.140 -23.986 1.00 79.19 273 ARG A O 1
ATOM 1969 N N . PRO A 1 274 ? 11.693 -6.474 -22.436 1.00 74.81 274 PRO A N 1
ATOM 1970 C CA . PRO A 1 274 ? 12.523 -7.307 -23.296 1.00 74.81 274 PRO A CA 1
ATOM 1971 C C . PRO A 1 274 ? 11.727 -8.493 -23.866 1.00 74.81 274 PRO A C 1
ATOM 1973 O O . PRO A 1 274 ? 10.974 -9.147 -23.149 1.00 74.81 274 PRO A O 1
ATOM 1976 N N . GLN A 1 275 ? 11.912 -8.806 -25.147 1.00 66.50 275 GLN A N 1
ATOM 1977 C CA . GLN A 1 275 ? 11.145 -9.814 -25.906 1.00 66.50 275 GLN A CA 1
ATOM 1978 C C . GLN A 1 275 ? 11.490 -11.291 -25.543 1.00 66.50 275 GLN A C 1
ATOM 1980 O O . GLN A 1 275 ? 11.388 -12.209 -26.352 1.00 66.50 275 GLN A O 1
ATOM 1985 N N . SER A 1 276 ? 11.892 -11.558 -24.301 1.00 64.19 276 SER A N 1
ATOM 1986 C CA . SER A 1 276 ? 12.159 -12.891 -23.736 1.00 64.19 276 SER A CA 1
ATOM 1987 C C . SER A 1 276 ? 11.561 -12.943 -22.327 1.00 64.19 276 SER A C 1
ATOM 1989 O O . SER A 1 276 ? 11.396 -11.875 -21.743 1.00 64.19 276 SER A O 1
ATOM 1991 N N . PRO A 1 277 ? 11.220 -14.106 -21.731 1.00 62.16 277 PRO A N 1
ATOM 1992 C CA . PRO A 1 277 ? 10.563 -14.112 -20.426 1.00 62.16 277 PRO A CA 1
ATOM 1993 C C . PRO A 1 277 ? 11.459 -13.474 -19.362 1.00 62.16 277 PRO A C 1
ATOM 1995 O O . PRO A 1 277 ? 12.411 -14.084 -18.884 1.00 62.16 277 PRO A O 1
ATOM 1998 N N . VAL A 1 278 ? 11.164 -12.221 -19.036 1.00 63.59 278 VAL A N 1
ATOM 1999 C CA . VAL A 1 278 ? 11.768 -11.479 -17.932 1.00 63.59 278 VAL A CA 1
ATOM 2000 C C . VAL A 1 278 ? 11.205 -12.035 -16.632 1.00 63.59 278 VAL A C 1
ATOM 2002 O O . VAL A 1 278 ? 10.007 -12.342 -16.588 1.00 63.59 278 VAL A O 1
ATOM 2005 N N . TYR A 1 279 ? 12.054 -12.174 -15.611 1.00 68.81 279 TYR A N 1
ATOM 2006 C CA . TYR A 1 279 ? 11.599 -12.490 -14.260 1.00 68.81 279 TYR A CA 1
ATOM 2007 C C . TYR A 1 279 ? 10.572 -11.444 -13.813 1.00 68.81 279 TYR A C 1
ATOM 2009 O O . TYR A 1 279 ? 10.719 -10.259 -14.109 1.00 68.81 279 TYR A O 1
ATOM 2017 N N . GLN A 1 280 ? 9.508 -11.898 -13.158 1.00 74.31 280 GLN A N 1
ATOM 2018 C CA . GLN A 1 280 ? 8.512 -10.999 -12.576 1.00 74.31 280 GLN A CA 1
ATOM 2019 C C . GLN A 1 280 ? 9.133 -10.209 -11.415 1.00 74.31 280 GLN A C 1
ATOM 2021 O O . GLN A 1 280 ? 10.098 -10.675 -10.807 1.00 74.31 280 GLN A O 1
ATOM 2026 N N . GLY A 1 281 ? 8.585 -9.031 -11.111 1.00 75.81 281 GLY A N 1
ATOM 2027 C CA . GLY A 1 281 ? 9.057 -8.190 -10.008 1.00 75.81 281 GLY A CA 1
ATOM 2028 C C . GLY A 1 281 ? 10.294 -7.358 -10.347 1.00 75.81 281 GLY A C 1
ATOM 2029 O O . GLY A 1 281 ? 10.952 -6.837 -9.450 1.00 75.81 281 GLY A O 1
ATOM 2030 N N . LEU A 1 282 ? 10.645 -7.258 -11.632 1.00 80.38 282 LEU A N 1
ATOM 2031 C CA . LEU A 1 282 ? 11.762 -6.441 -12.104 1.00 80.38 282 LEU A CA 1
ATOM 2032 C C . LEU A 1 282 ? 11.323 -5.042 -12.552 1.00 80.38 282 LEU A C 1
ATOM 2034 O O . LEU A 1 282 ? 12.190 -4.252 -12.910 1.00 80.38 282 LEU A O 1
ATOM 2038 N N . GLY A 1 283 ? 10.020 -4.735 -12.528 1.00 83.69 283 GLY A N 1
ATOM 2039 C CA . GLY A 1 283 ? 9.470 -3.419 -12.867 1.00 83.69 283 GLY A CA 1
ATOM 2040 C C . GLY A 1 283 ? 9.112 -3.226 -14.347 1.00 83.69 283 GLY A C 1
ATOM 2041 O O . GLY A 1 283 ? 8.837 -2.114 -14.792 1.00 83.69 283 GLY A O 1
ATOM 2042 N N . PHE A 1 284 ? 9.132 -4.285 -15.160 1.00 85.00 284 PHE A N 1
ATOM 2043 C CA . PHE A 1 284 ? 8.698 -4.197 -16.566 1.00 85.00 284 PHE A CA 1
ATOM 2044 C C . PHE A 1 284 ? 7.190 -4.390 -16.725 1.00 85.00 284 PHE A C 1
ATOM 2046 O O . PHE A 1 284 ? 6.615 -4.017 -17.738 1.00 85.00 284 PHE A O 1
ATOM 2053 N N . GLU A 1 285 ? 6.555 -5.004 -15.737 1.00 84.88 285 GLU A N 1
ATOM 2054 C CA . GLU A 1 285 ? 5.117 -5.214 -15.635 1.00 84.88 285 GLU A CA 1
ATOM 2055 C C . GLU A 1 285 ? 4.339 -3.919 -15.369 1.00 84.88 285 GLU A C 1
ATOM 2057 O O . GLU A 1 285 ? 3.173 -3.832 -15.755 1.00 84.88 285 GLU A O 1
ATOM 2062 N N . ASP A 1 286 ? 4.983 -2.925 -14.753 1.00 86.94 286 ASP A N 1
ATOM 2063 C CA . ASP A 1 286 ? 4.407 -1.641 -14.342 1.00 86.94 286 ASP A CA 1
ATOM 2064 C C . ASP A 1 286 ? 5.116 -0.428 -14.971 1.00 86.94 286 ASP A C 1
ATOM 2066 O O . ASP A 1 286 ? 4.847 0.710 -14.597 1.00 86.94 286 ASP A O 1
ATOM 2070 N N . CYS A 1 287 ? 6.022 -0.655 -15.925 1.00 89.31 287 CYS A N 1
ATOM 2071 C CA . CYS A 1 287 ? 6.829 0.372 -16.591 1.00 89.31 287 CYS A CA 1
ATOM 2072 C C . CYS A 1 287 ? 7.677 1.244 -15.637 1.00 89.31 287 CYS A C 1
ATOM 2074 O O . CYS A 1 287 ? 8.026 2.389 -15.959 1.00 89.31 287 CYS A O 1
ATOM 2076 N N . SER A 1 288 ? 8.032 0.728 -14.458 1.00 87.00 288 SER A N 1
ATOM 2077 C CA . SER A 1 288 ? 8.980 1.379 -13.547 1.00 87.00 288 SER A CA 1
ATOM 2078 C C . SER A 1 288 ? 10.439 1.125 -13.947 1.00 87.00 288 SER A C 1
ATOM 2080 O O . SER A 1 288 ? 11.297 1.982 -13.725 1.00 87.00 288 SER A O 1
ATOM 2082 N N . ALA A 1 289 ? 10.712 -0.003 -14.607 1.00 86.44 289 ALA A N 1
ATOM 2083 C CA . ALA A 1 289 ? 12.025 -0.390 -15.101 1.00 86.44 289 ALA A CA 1
ATOM 2084 C C . ALA A 1 289 ? 12.362 0.278 -16.431 1.00 86.44 289 ALA A C 1
ATOM 2086 O O . ALA A 1 289 ? 11.606 0.212 -17.399 1.00 86.44 289 ALA A O 1
ATOM 2087 N N . GLN A 1 290 ? 13.551 0.870 -16.494 1.00 86.69 290 GLN A N 1
ATOM 2088 C CA . GLN A 1 290 ? 14.092 1.469 -17.705 1.00 86.69 290 GLN A CA 1
ATOM 2089 C C . GLN A 1 290 ? 15.253 0.621 -18.235 1.00 86.69 290 GLN A C 1
ATOM 2091 O O . GLN A 1 290 ? 16.270 0.456 -17.564 1.00 86.69 290 GLN A O 1
ATOM 2096 N N . CYS A 1 291 ? 15.115 0.128 -19.462 1.00 84.56 291 CYS A N 1
ATOM 2097 C CA . CYS A 1 291 ? 16.197 -0.398 -20.284 1.00 84.56 291 CYS A CA 1
ATOM 2098 C C . CYS A 1 291 ? 16.930 0.751 -20.981 1.00 84.56 291 CYS A C 1
ATOM 2100 O O . CYS A 1 291 ? 16.442 1.314 -21.964 1.00 84.56 291 CYS A O 1
ATOM 2102 N N . VAL A 1 292 ? 18.130 1.070 -20.504 1.00 84.50 292 VAL A N 1
ATOM 2103 C CA . VAL A 1 292 ? 18.979 2.107 -21.094 1.00 84.50 292 VAL A CA 1
ATOM 2104 C C . VAL A 1 292 ? 19.763 1.530 -22.279 1.00 84.50 292 VAL A C 1
ATOM 2106 O O . VAL A 1 292 ? 20.471 0.531 -22.110 1.00 84.50 292 VAL A O 1
ATOM 2109 N N . PRO A 1 293 ? 19.684 2.132 -23.479 1.00 79.69 293 PRO A N 1
ATOM 2110 C CA . PRO A 1 293 ? 20.535 1.730 -24.586 1.00 79.69 293 PRO A CA 1
ATOM 2111 C C . PRO A 1 293 ? 21.985 2.114 -24.315 1.00 79.69 293 PRO A C 1
ATOM 2113 O O . PRO A 1 293 ? 22.310 3.281 -24.084 1.00 79.69 293 PRO A O 1
ATOM 2116 N N . LEU A 1 294 ? 22.869 1.121 -24.354 1.00 79.38 294 LEU A N 1
ATOM 2117 C CA . LEU A 1 294 ? 24.301 1.361 -24.301 1.00 79.38 294 LEU A CA 1
ATOM 2118 C C . LEU A 1 294 ? 24.755 1.976 -25.626 1.00 79.38 294 LEU A C 1
ATOM 2120 O O . LEU A 1 294 ? 24.310 1.534 -26.689 1.00 79.38 294 LEU A O 1
ATOM 2124 N N . PRO A 1 295 ? 25.660 2.968 -25.583 1.00 76.56 295 PRO A N 1
ATOM 2125 C CA . PRO A 1 295 ? 26.198 3.549 -26.798 1.00 76.56 295 PRO A CA 1
ATOM 2126 C C . PRO A 1 295 ? 26.889 2.466 -27.625 1.00 76.56 295 PRO A C 1
ATOM 2128 O O . PRO A 1 295 ? 27.645 1.647 -27.085 1.00 76.56 295 PRO A O 1
ATOM 2131 N N . GLU A 1 296 ? 26.629 2.464 -28.932 1.00 73.00 296 GLU A N 1
ATOM 2132 C CA . GLU A 1 296 ? 27.317 1.558 -29.842 1.00 73.00 296 GLU A CA 1
ATOM 2133 C C . GLU A 1 296 ? 28.822 1.849 -29.808 1.00 73.00 296 GLU A C 1
ATOM 2135 O O . GLU A 1 296 ? 29.236 3.015 -29.794 1.00 73.00 296 GLU A O 1
ATOM 2140 N N . PRO A 1 297 ? 29.666 0.809 -29.755 1.00 70.62 297 PRO A N 1
ATOM 2141 C CA . PRO A 1 297 ? 31.099 1.012 -29.789 1.00 70.62 297 PRO A CA 1
ATOM 2142 C C . PRO A 1 297 ? 31.502 1.616 -31.141 1.00 70.62 297 PRO A C 1
ATOM 2144 O O . PRO A 1 297 ? 31.097 1.137 -32.199 1.00 70.62 297 PRO A O 1
ATOM 2147 N N . SER A 1 298 ? 32.358 2.637 -31.109 1.00 69.25 298 SER A N 1
ATOM 2148 C CA . SER A 1 298 ? 32.930 3.294 -32.296 1.00 69.25 298 SER A CA 1
ATOM 2149 C C . SER A 1 298 ? 33.711 2.339 -33.203 1.00 69.25 298 SER A C 1
ATOM 2151 O O . SER A 1 298 ? 33.911 2.621 -34.383 1.00 69.25 298 SER A O 1
ATOM 2153 N N . SER A 1 299 ? 34.168 1.206 -32.664 1.00 68.56 299 SER A N 1
ATOM 2154 C CA . SER A 1 299 ? 34.822 0.141 -33.416 1.00 68.56 299 SER A CA 1
ATOM 2155 C C . SER A 1 299 ? 34.643 -1.213 -32.731 1.00 68.56 299 SER A C 1
ATOM 2157 O O . SER A 1 299 ? 34.488 -1.302 -31.516 1.00 68.56 299 SER A O 1
ATOM 2159 N N . ALA A 1 300 ? 34.766 -2.302 -33.493 1.00 65.62 300 ALA A N 1
ATOM 2160 C CA . ALA A 1 300 ? 34.679 -3.659 -32.954 1.00 65.62 300 ALA A CA 1
ATOM 2161 C C . ALA A 1 300 ? 35.786 -3.993 -31.923 1.00 65.62 300 ALA A C 1
ATOM 2163 O O . ALA A 1 300 ? 35.719 -5.028 -31.264 1.00 65.62 300 ALA A O 1
ATOM 2164 N N . SER A 1 301 ? 36.833 -3.177 -31.803 1.00 66.06 301 SER A N 1
ATOM 2165 C CA . SER A 1 301 ? 37.937 -3.359 -30.849 1.00 66.06 301 SER A CA 1
ATOM 2166 C C . SER A 1 301 ? 37.799 -2.531 -29.571 1.00 66.06 301 SER A C 1
ATOM 2168 O O . SER A 1 301 ? 38.543 -2.776 -28.623 1.00 66.06 301 SER A O 1
ATOM 2170 N N . GLU A 1 302 ? 36.878 -1.569 -29.523 1.00 69.31 302 GLU A N 1
ATOM 2171 C CA . GLU A 1 302 ? 36.712 -0.691 -28.366 1.00 69.31 302 GLU A CA 1
ATOM 2172 C C . GLU A 1 302 ? 35.519 -1.127 -27.508 1.00 69.31 302 GLU A C 1
ATOM 2174 O O . GLU A 1 302 ? 34.407 -1.260 -28.021 1.00 69.31 302 GLU A O 1
ATOM 2179 N N . PRO A 1 303 ? 35.710 -1.355 -26.196 1.00 68.38 303 PRO A N 1
ATOM 2180 C CA . PRO A 1 303 ? 34.594 -1.635 -25.309 1.00 68.38 303 PRO A CA 1
ATOM 2181 C C . PRO A 1 303 ? 33.743 -0.373 -25.137 1.00 68.38 303 PRO A C 1
ATOM 2183 O O . PRO A 1 303 ? 34.267 0.693 -24.805 1.00 68.38 303 PRO A O 1
ATOM 2186 N N . SER A 1 304 ? 32.426 -0.511 -25.296 1.00 69.81 304 SER A N 1
ATOM 2187 C CA . SER A 1 304 ? 31.490 0.519 -24.849 1.00 69.81 304 SER A CA 1
ATOM 2188 C C . SER A 1 304 ? 31.581 0.635 -23.326 1.00 69.81 304 SER A C 1
ATOM 2190 O O . SER A 1 304 ? 31.513 -0.368 -22.611 1.00 69.81 304 SER A O 1
ATOM 2192 N N . LYS A 1 305 ? 31.808 1.853 -22.829 1.00 70.38 305 LYS A N 1
ATOM 2193 C CA . LYS A 1 305 ? 31.872 2.152 -21.396 1.00 70.38 305 LYS A CA 1
ATOM 2194 C C . LYS A 1 305 ? 30.657 2.975 -21.021 1.00 70.38 305 LYS A C 1
ATOM 2196 O O . LYS A 1 305 ? 30.422 4.029 -21.607 1.00 70.38 305 LYS A O 1
ATOM 2201 N N . HIS A 1 306 ? 29.935 2.516 -20.010 1.00 71.31 306 HIS A N 1
ATOM 2202 C CA . HIS A 1 306 ? 28.799 3.234 -19.463 1.00 71.31 306 HIS A CA 1
ATOM 2203 C C . HIS A 1 306 ? 28.967 3.386 -17.959 1.00 71.31 306 HIS A C 1
ATOM 2205 O O . HIS A 1 306 ? 29.366 2.445 -17.271 1.00 71.31 306 HIS A O 1
ATOM 2211 N N . HIS A 1 307 ? 28.725 4.599 -17.477 1.00 72.44 307 HIS A N 1
ATOM 2212 C CA . HIS A 1 307 ? 28.753 4.889 -16.057 1.00 72.44 307 HIS A CA 1
ATOM 2213 C C . HIS A 1 307 ? 27.360 4.670 -15.484 1.00 72.44 307 HIS A C 1
ATOM 2215 O O . HIS A 1 307 ? 26.377 5.101 -16.080 1.00 72.44 307 HIS A O 1
ATOM 2221 N N . VAL A 1 308 ? 27.293 3.978 -14.353 1.00 69.50 308 VAL A N 1
ATOM 2222 C CA . VAL A 1 308 ? 26.045 3.636 -13.677 1.00 69.50 308 VAL A CA 1
ATOM 2223 C C . VAL A 1 308 ? 26.099 4.295 -12.308 1.00 69.50 308 VAL A C 1
ATOM 2225 O O . VAL A 1 308 ? 26.840 3.844 -11.438 1.00 69.50 308 VAL A O 1
ATOM 2228 N N . ASP A 1 309 ? 25.350 5.383 -12.154 1.00 68.19 309 ASP A N 1
ATOM 2229 C CA . ASP A 1 309 ? 25.268 6.169 -10.924 1.00 68.19 309 ASP A CA 1
ATOM 2230 C C . ASP A 1 309 ? 23.899 6.016 -10.261 1.00 68.19 309 ASP A C 1
ATOM 2232 O O . ASP A 1 309 ? 22.896 5.755 -10.919 1.00 68.19 309 ASP A O 1
ATOM 2236 N N . GLY A 1 310 ? 23.846 6.234 -8.946 1.00 62.75 310 GLY A N 1
ATOM 2237 C CA . GLY A 1 310 ? 22.580 6.428 -8.229 1.00 62.75 310 GLY A CA 1
ATOM 2238 C C . GLY A 1 310 ? 21.786 5.159 -7.903 1.00 62.75 310 GLY A C 1
ATOM 2239 O O . GLY A 1 310 ? 20.684 5.264 -7.370 1.00 62.75 310 GLY A O 1
ATOM 2240 N N . HIS A 1 311 ? 22.334 3.971 -8.155 1.00 67.12 311 HIS A N 1
ATOM 2241 C CA . HIS A 1 311 ? 21.686 2.713 -7.786 1.00 67.12 311 HIS A CA 1
ATOM 2242 C C . HIS A 1 311 ? 21.993 2.339 -6.332 1.00 67.12 311 HIS A C 1
ATOM 2244 O O . HIS A 1 311 ? 23.148 2.152 -5.945 1.00 67.12 311 HIS A O 1
ATOM 2250 N N . ALA A 1 312 ? 20.948 2.241 -5.509 1.00 66.50 312 ALA A N 1
ATOM 2251 C CA . ALA A 1 312 ? 21.065 1.772 -4.132 1.00 66.50 312 ALA A CA 1
ATOM 2252 C C . ALA A 1 312 ? 21.295 0.245 -4.089 1.00 66.50 312 ALA A C 1
ATOM 2254 O O . ALA A 1 312 ? 20.892 -0.462 -5.020 1.00 66.50 312 ALA A O 1
ATOM 2255 N N . PRO A 1 313 ? 21.898 -0.298 -3.014 1.00 64.50 313 PRO A N 1
ATOM 2256 C CA . PRO A 1 313 ? 21.988 -1.744 -2.820 1.00 64.50 313 PRO A CA 1
ATOM 2257 C C . PRO A 1 313 ? 20.619 -2.426 -2.962 1.00 64.50 313 PRO A C 1
ATOM 2259 O O . PRO A 1 313 ? 19.631 -1.945 -2.408 1.00 64.50 313 PRO A O 1
ATOM 2262 N N . GLY A 1 314 ? 20.569 -3.535 -3.706 1.00 67.38 314 GLY A N 1
ATOM 2263 C CA . GLY A 1 314 ? 19.335 -4.283 -3.980 1.00 67.38 314 GLY A CA 1
ATOM 2264 C C . GLY A 1 314 ? 18.469 -3.728 -5.118 1.00 67.38 314 GLY A C 1
ATOM 2265 O O . GLY A 1 314 ? 17.386 -4.255 -5.354 1.00 67.38 314 GLY A O 1
ATOM 2266 N N . THR A 1 315 ? 18.918 -2.686 -5.828 1.00 71.88 315 THR A N 1
ATOM 2267 C CA . THR A 1 315 ? 18.223 -2.180 -7.023 1.00 71.88 315 THR A CA 1
ATOM 2268 C C . THR A 1 315 ? 18.754 -2.820 -8.300 1.00 71.88 315 THR A C 1
ATOM 2270 O O . THR A 1 315 ? 19.925 -3.191 -8.391 1.00 71.88 315 THR A O 1
ATOM 2273 N N . TRP A 1 316 ? 17.882 -2.924 -9.301 1.00 77.19 316 TRP A N 1
ATOM 2274 C CA . TRP A 1 316 ? 18.229 -3.428 -10.624 1.00 77.19 316 TRP A CA 1
ATOM 2275 C C . TRP A 1 316 ? 18.473 -2.272 -11.592 1.00 77.19 316 TRP A C 1
ATOM 2277 O O . TRP A 1 316 ? 17.799 -1.242 -11.541 1.00 77.19 316 TRP A O 1
ATOM 2287 N N . ALA A 1 317 ? 19.434 -2.460 -12.490 1.00 80.94 317 ALA A N 1
ATOM 2288 C CA . ALA A 1 317 ? 19.680 -1.579 -13.620 1.00 80.94 317 ALA A CA 1
ATOM 2289 C C . ALA A 1 317 ? 19.650 -2.418 -14.897 1.00 80.94 317 ALA A C 1
ATOM 2291 O O . ALA A 1 317 ? 20.244 -3.498 -14.947 1.00 80.94 317 ALA A O 1
ATOM 2292 N N . PHE A 1 318 ? 18.956 -1.929 -15.923 1.00 83.06 318 PHE A N 1
ATOM 2293 C CA . PHE A 1 318 ? 18.750 -2.675 -17.157 1.00 83.06 318 PHE A CA 1
ATOM 2294 C C . PHE A 1 318 ? 19.374 -1.938 -18.327 1.00 83.06 318 PHE A C 1
ATOM 2296 O O . PHE A 1 318 ? 19.161 -0.743 -18.529 1.00 83.06 318 PHE A O 1
ATOM 2303 N N . PHE A 1 319 ? 20.130 -2.681 -19.123 1.00 81.88 319 PHE A N 1
ATOM 2304 C CA . PHE A 1 319 ? 20.845 -2.154 -20.270 1.00 81.88 319 PHE A CA 1
ATOM 2305 C C . PHE A 1 319 ? 20.541 -3.012 -21.488 1.00 81.88 319 PHE A C 1
ATOM 2307 O O . PHE A 1 319 ? 20.476 -4.238 -21.384 1.00 81.88 319 PHE A O 1
ATOM 2314 N N . ASN A 1 320 ? 20.382 -2.380 -22.646 1.00 79.06 320 ASN A N 1
ATOM 2315 C CA . ASN A 1 320 ? 20.294 -3.084 -23.918 1.00 79.06 320 ASN A CA 1
ATOM 2316 C C . ASN A 1 320 ? 21.417 -2.627 -24.856 1.00 79.06 320 ASN A C 1
ATOM 2318 O O . ASN A 1 320 ? 21.948 -1.526 -24.738 1.00 79.06 320 ASN A O 1
ATOM 2322 N N . PHE A 1 321 ? 21.828 -3.511 -25.756 1.00 75.94 321 PHE A N 1
ATOM 2323 C CA . PHE A 1 321 ? 22.787 -3.204 -26.809 1.00 75.94 321 PHE A CA 1
ATOM 2324 C C . PHE A 1 321 ? 22.466 -4.059 -28.030 1.00 75.94 321 PHE A C 1
ATOM 2326 O O . PHE A 1 321 ? 21.980 -5.185 -27.905 1.00 75.94 321 PHE A O 1
ATOM 2333 N N . SER A 1 322 ? 22.733 -3.515 -29.212 1.00 71.50 322 SER A N 1
ATOM 2334 C CA . SER A 1 322 ? 22.572 -4.232 -30.471 1.00 71.50 322 SER A CA 1
ATOM 2335 C C . SER A 1 322 ? 23.889 -4.881 -30.883 1.00 71.50 322 SER A C 1
ATOM 2337 O O . SER A 1 322 ? 24.968 -4.328 -30.678 1.00 71.50 322 SER A O 1
ATOM 2339 N N . LEU A 1 323 ? 23.794 -6.062 -31.490 1.00 68.69 323 LEU A N 1
ATOM 2340 C CA . LEU A 1 323 ? 24.906 -6.739 -32.163 1.00 68.69 323 LEU A CA 1
ATOM 2341 C C . LEU A 1 323 ? 24.742 -6.679 -33.693 1.00 68.69 323 LEU A C 1
ATOM 2343 O O . LEU A 1 323 ? 25.241 -7.548 -34.409 1.00 68.69 323 LEU A O 1
ATOM 2347 N N . ALA A 1 324 ? 24.001 -5.691 -34.209 1.00 59.81 324 ALA A N 1
ATOM 2348 C CA . ALA A 1 324 ? 23.747 -5.549 -35.639 1.00 59.81 324 ALA A CA 1
ATOM 2349 C C . ALA A 1 324 ? 25.056 -5.409 -36.442 1.00 59.81 324 ALA A C 1
ATOM 2351 O O . ALA A 1 324 ? 25.946 -4.642 -36.086 1.00 59.81 324 ALA A O 1
ATOM 2352 N N . GLY A 1 325 ? 25.168 -6.163 -37.542 1.00 56.81 325 GLY A N 1
ATOM 2353 C CA . GLY A 1 325 ? 26.321 -6.110 -38.453 1.00 56.81 325 GLY A CA 1
ATOM 2354 C C . GLY A 1 325 ? 27.566 -6.873 -37.988 1.00 56.81 325 GLY A C 1
ATOM 2355 O O . GLY A 1 325 ? 28.619 -6.762 -38.616 1.00 56.81 325 GLY A O 1
ATOM 2356 N N . VAL A 1 326 ? 27.472 -7.658 -36.911 1.00 55.97 326 VAL A N 1
ATOM 2357 C CA . VAL A 1 326 ? 28.613 -8.367 -36.322 1.00 55.97 326 VAL A CA 1
ATOM 2358 C C . VAL A 1 326 ? 28.565 -9.856 -36.701 1.00 55.97 326 VAL A C 1
ATOM 2360 O O . VAL A 1 326 ? 27.534 -10.506 -36.556 1.00 55.97 326 VA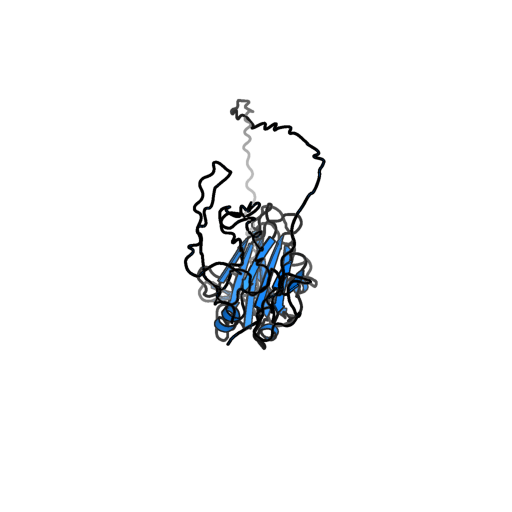L A O 1
ATOM 2363 N N . ALA A 1 327 ? 29.674 -10.395 -37.224 1.00 55.19 327 ALA A N 1
ATOM 2364 C CA . ALA A 1 327 ? 29.802 -11.804 -37.620 1.00 55.19 327 ALA A CA 1
ATOM 2365 C C . ALA A 1 327 ? 29.515 -12.774 -36.452 1.00 55.19 327 ALA A C 1
ATOM 2367 O O . ALA A 1 327 ? 29.755 -12.435 -35.292 1.00 55.19 327 ALA A O 1
ATOM 2368 N N . SER A 1 328 ? 29.060 -13.989 -36.774 1.00 55.53 328 SER A N 1
ATOM 2369 C CA . SER A 1 328 ? 28.526 -15.021 -35.862 1.00 55.53 328 SER A CA 1
ATOM 2370 C C . SER A 1 328 ? 29.444 -15.490 -34.721 1.00 55.53 328 SER A C 1
ATOM 2372 O O . SER A 1 328 ? 28.975 -16.185 -33.825 1.00 55.53 328 SER A O 1
ATOM 2374 N N . ASP A 1 329 ? 30.720 -15.097 -34.711 1.00 54.72 329 ASP A N 1
ATOM 2375 C CA . ASP A 1 329 ? 31.762 -15.737 -33.894 1.00 54.72 329 ASP A CA 1
ATOM 2376 C C . ASP A 1 329 ? 32.332 -14.821 -32.793 1.00 54.72 329 ASP A C 1
ATOM 2378 O O . ASP A 1 329 ? 33.503 -14.923 -32.419 1.00 54.72 329 ASP A O 1
ATOM 2382 N N . ARG A 1 330 ? 31.537 -13.886 -32.255 1.00 58.41 330 ARG A N 1
ATOM 2383 C CA . ARG A 1 330 ? 31.984 -13.010 -31.157 1.00 58.41 330 ARG A CA 1
ATOM 2384 C C . ARG A 1 330 ? 31.328 -13.324 -29.818 1.00 58.41 330 ARG A C 1
ATOM 2386 O O . ARG A 1 330 ? 30.122 -13.508 -29.711 1.00 58.41 330 ARG A O 1
ATOM 2393 N N . HIS A 1 331 ? 32.153 -13.294 -28.773 1.00 60.03 331 HIS A N 1
ATOM 2394 C CA . HIS A 1 331 ? 31.731 -13.385 -27.379 1.00 60.03 331 HIS A CA 1
ATOM 2395 C C . HIS A 1 331 ? 31.528 -11.984 -26.795 1.00 60.03 331 HIS A C 1
ATOM 2397 O O . HIS A 1 331 ? 32.400 -11.121 -26.927 1.00 60.03 331 HIS A O 1
ATOM 2403 N N . VAL A 1 332 ? 30.410 -11.768 -26.102 1.00 65.06 332 VAL A N 1
ATOM 2404 C CA . VAL A 1 332 ? 30.197 -10.565 -25.291 1.00 65.06 332 VAL A CA 1
ATOM 2405 C C . VAL A 1 332 ? 30.984 -10.720 -23.993 1.00 65.06 332 VAL A C 1
ATOM 2407 O O . VAL A 1 332 ? 30.808 -11.696 -23.266 1.00 65.06 332 VAL A O 1
ATOM 2410 N N . ARG A 1 333 ? 31.858 -9.756 -23.696 1.00 68.31 333 ARG A N 1
ATOM 2411 C CA . ARG A 1 333 ? 32.505 -9.629 -22.386 1.00 68.31 333 ARG A CA 1
ATOM 2412 C C . ARG A 1 333 ? 31.950 -8.393 -21.702 1.00 68.31 333 ARG A C 1
ATOM 2414 O O . ARG A 1 333 ? 32.096 -7.292 -22.222 1.00 68.31 333 ARG A O 1
ATOM 2421 N N . ALA A 1 334 ? 31.346 -8.589 -20.541 1.00 70.38 334 ALA A N 1
ATOM 2422 C CA . ALA A 1 334 ? 30.913 -7.515 -19.666 1.00 70.38 334 ALA A CA 1
ATOM 2423 C C . ALA A 1 334 ? 31.786 -7.531 -18.409 1.00 70.38 334 ALA A C 1
ATOM 2425 O O . ALA A 1 334 ? 32.072 -8.594 -17.858 1.00 70.38 334 ALA A O 1
ATOM 2426 N N . ALA A 1 335 ? 32.243 -6.356 -17.991 1.00 71.56 335 ALA A N 1
ATOM 2427 C CA . ALA A 1 335 ? 33.020 -6.175 -16.775 1.00 71.56 335 ALA A CA 1
ATOM 2428 C C . ALA A 1 335 ? 32.444 -4.986 -16.011 1.00 71.56 335 ALA A C 1
ATOM 2430 O O . ALA A 1 335 ? 32.238 -3.920 -16.592 1.00 71.56 335 ALA A O 1
ATOM 2431 N N . VAL A 1 336 ? 32.200 -5.175 -14.718 1.00 71.75 336 VAL A N 1
ATOM 2432 C CA . VAL A 1 336 ? 31.776 -4.106 -13.814 1.00 71.75 336 VAL A CA 1
ATOM 2433 C C . VAL A 1 336 ? 32.994 -3.665 -13.018 1.00 71.75 336 VAL A C 1
ATOM 2435 O O . VAL A 1 336 ? 33.690 -4.488 -12.427 1.00 71.75 336 VAL A O 1
ATOM 2438 N N . VAL A 1 337 ? 33.275 -2.365 -13.035 1.00 71.19 337 VAL A N 1
ATOM 2439 C CA . VAL A 1 337 ? 34.393 -1.773 -12.298 1.00 71.19 337 VAL A CA 1
ATOM 2440 C C . VAL A 1 337 ? 33.813 -0.813 -11.273 1.00 71.19 337 VAL A C 1
ATOM 2442 O O . VAL A 1 337 ? 33.246 0.214 -11.640 1.00 71.19 337 VAL A O 1
ATOM 2445 N N . ALA A 1 338 ? 33.945 -1.150 -9.990 1.00 68.81 338 ALA A N 1
ATOM 2446 C CA . ALA A 1 338 ? 33.554 -0.255 -8.911 1.00 68.81 338 ALA A CA 1
ATOM 2447 C C . ALA A 1 338 ? 34.494 0.960 -8.876 1.00 68.81 338 ALA A C 1
ATOM 2449 O O . ALA A 1 338 ? 35.717 0.818 -8.881 1.00 68.81 338 ALA A O 1
ATOM 2450 N N . THR A 1 339 ? 33.921 2.161 -8.839 1.00 65.69 339 THR A N 1
ATOM 2451 C CA . THR A 1 339 ? 34.667 3.427 -8.731 1.00 65.69 339 THR A CA 1
ATOM 2452 C C . THR A 1 339 ? 34.876 3.871 -7.279 1.00 65.69 339 THR A C 1
ATOM 2454 O O . THR A 1 339 ? 35.648 4.796 -7.031 1.00 65.69 339 THR A O 1
ATOM 2457 N N . ALA A 1 340 ? 34.221 3.210 -6.318 1.00 65.38 340 ALA A N 1
ATOM 2458 C CA . ALA A 1 340 ? 34.318 3.481 -4.886 1.00 65.38 340 ALA A CA 1
ATOM 2459 C C . ALA A 1 340 ? 34.951 2.303 -4.125 1.00 65.38 340 ALA A C 1
ATOM 2461 O O . ALA A 1 340 ? 34.792 1.145 -4.495 1.00 65.38 340 ALA A O 1
ATOM 2462 N N . ASN A 1 341 ? 35.630 2.602 -3.013 1.00 61.16 341 ASN A N 1
ATOM 2463 C CA . ASN A 1 341 ? 36.357 1.618 -2.192 1.00 61.16 341 ASN A CA 1
ATOM 2464 C C . ASN A 1 341 ? 35.448 0.786 -1.260 1.00 61.16 341 ASN A C 1
ATOM 2466 O O . ASN A 1 341 ? 35.937 0.136 -0.337 1.00 61.16 341 ASN A O 1
ATOM 2470 N N . THR A 1 342 ? 34.129 0.860 -1.428 1.00 60.53 342 THR A N 1
ATOM 2471 C CA . THR A 1 342 ? 33.154 0.098 -0.643 1.00 60.53 342 THR A CA 1
ATOM 2472 C C . THR A 1 342 ? 32.927 -1.261 -1.295 1.00 60.53 342 THR A C 1
ATOM 2474 O O . THR A 1 342 ? 32.569 -1.319 -2.468 1.00 60.53 342 THR A O 1
ATOM 2477 N N . SER A 1 343 ? 33.138 -2.353 -0.555 1.00 59.06 343 SER A N 1
ATOM 2478 C CA . SER A 1 343 ? 32.858 -3.705 -1.045 1.00 59.06 343 SER A CA 1
ATOM 2479 C C . SER A 1 343 ? 31.353 -3.944 -1.134 1.00 59.06 343 SER A C 1
ATOM 2481 O O . SER A 1 343 ? 30.639 -3.767 -0.147 1.00 59.06 343 SER A O 1
ATOM 2483 N N . SER A 1 344 ? 30.895 -4.395 -2.292 1.00 61.19 344 SER A N 1
ATOM 2484 C CA . SER A 1 344 ? 29.531 -4.858 -2.538 1.00 61.19 344 SER A CA 1
ATOM 2485 C C . SER A 1 344 ? 29.586 -5.985 -3.557 1.00 61.19 344 SER A C 1
ATOM 2487 O O . SER A 1 344 ? 30.373 -5.903 -4.504 1.00 61.19 344 SER A O 1
ATOM 2489 N N . ASP A 1 345 ? 28.747 -6.998 -3.374 1.00 63.12 345 ASP A N 1
ATOM 2490 C CA . ASP A 1 345 ? 28.587 -8.066 -4.352 1.00 63.12 345 ASP A CA 1
ATOM 2491 C C . ASP A 1 345 ? 27.756 -7.549 -5.528 1.00 63.12 345 ASP A C 1
ATOM 2493 O O . ASP A 1 345 ? 26.754 -6.854 -5.347 1.00 63.12 345 ASP A O 1
ATOM 2497 N N . VAL A 1 346 ? 28.208 -7.852 -6.742 1.00 62.41 346 VAL A N 1
ATOM 2498 C CA . VAL A 1 346 ? 27.517 -7.493 -7.980 1.00 62.41 346 VAL A CA 1
ATOM 2499 C C . VAL A 1 346 ? 27.131 -8.777 -8.685 1.00 62.41 346 VAL A C 1
ATOM 2501 O O . VAL A 1 346 ? 27.996 -9.572 -9.055 1.00 62.41 346 VAL A O 1
ATOM 2504 N N . GLU A 1 347 ? 25.837 -8.950 -8.917 1.00 62.88 347 GLU A N 1
ATOM 2505 C CA . GLU A 1 347 ? 25.328 -10.005 -9.780 1.00 62.88 347 GLU A CA 1
ATOM 2506 C C . GLU A 1 347 ? 25.073 -9.444 -11.177 1.00 62.88 347 GLU A C 1
ATOM 2508 O O . GLU A 1 347 ? 24.416 -8.417 -11.348 1.00 62.88 347 GLU A O 1
ATOM 2513 N N . LEU A 1 348 ? 25.610 -10.122 -12.190 1.00 67.94 348 LEU A N 1
ATOM 2514 C CA . LEU A 1 348 ? 25.412 -9.760 -13.585 1.00 67.94 348 LEU A CA 1
ATOM 2515 C C . LEU A 1 348 ? 24.720 -10.902 -14.320 1.00 67.94 348 LEU A C 1
ATOM 2517 O O . LEU A 1 348 ? 25.259 -12.002 -14.436 1.00 67.94 348 LEU A O 1
ATOM 2521 N N . TYR A 1 349 ? 23.564 -10.595 -14.898 1.00 69.31 349 TYR A N 1
ATOM 2522 C CA . TYR A 1 349 ? 22.800 -11.517 -15.724 1.00 69.31 349 TYR A CA 1
ATOM 2523 C C . TYR A 1 349 ? 22.867 -11.057 -17.178 1.00 69.31 349 TYR A C 1
ATOM 2525 O O . TYR A 1 349 ? 22.399 -9.974 -17.522 1.00 69.31 349 TYR A O 1
ATOM 2533 N N . VAL A 1 350 ? 23.452 -11.885 -18.044 1.00 68.62 350 VAL A N 1
ATOM 2534 C CA . VAL A 1 350 ? 23.500 -11.635 -19.490 1.00 68.62 350 VAL A CA 1
ATOM 2535 C C . VAL A 1 350 ? 22.608 -12.651 -20.180 1.00 68.62 350 VAL A C 1
ATOM 2537 O O . VAL A 1 350 ? 22.808 -13.856 -20.041 1.00 68.62 350 VAL A O 1
ATOM 2540 N N . ARG A 1 351 ? 21.633 -12.171 -20.952 1.00 64.19 351 ARG A N 1
ATOM 2541 C CA . ARG A 1 351 ? 20.757 -13.024 -21.753 1.00 64.19 351 ARG A CA 1
ATOM 2542 C C . ARG A 1 351 ? 20.819 -12.606 -23.214 1.00 64.19 351 ARG A C 1
ATOM 2544 O O . ARG A 1 351 ? 20.546 -11.456 -23.539 1.00 64.19 351 ARG A O 1
ATOM 2551 N N . TYR A 1 352 ? 21.182 -13.547 -24.082 1.00 60.97 352 TYR A N 1
ATOM 2552 C CA . TYR A 1 352 ? 21.154 -13.340 -25.527 1.00 60.97 352 TYR A CA 1
ATOM 2553 C C . TYR A 1 352 ? 19.706 -13.274 -26.018 1.00 60.97 352 TYR A C 1
ATOM 2555 O O . TYR A 1 352 ? 18.876 -14.093 -25.611 1.00 60.97 352 TYR A O 1
ATOM 2563 N N . TRP A 1 353 ? 19.412 -12.306 -26.885 1.00 55.47 353 TRP A N 1
ATOM 2564 C CA . TRP A 1 353 ? 18.090 -12.118 -27.458 1.00 55.47 353 TRP A CA 1
ATOM 2565 C C . TRP A 1 353 ? 18.175 -12.023 -28.988 1.00 55.47 353 TRP A C 1
ATOM 2567 O O . TRP A 1 353 ? 18.973 -11.252 -29.518 1.00 55.47 353 TRP A O 1
ATOM 2577 N N . GLN A 1 354 ? 17.375 -12.838 -29.682 1.00 42.72 354 GLN A N 1
ATOM 2578 C CA . GLN A 1 354 ? 17.191 -12.786 -31.133 1.00 42.72 354 GLN A CA 1
ATOM 2579 C C . GLN A 1 354 ? 15.828 -12.141 -31.419 1.00 42.72 354 GLN A C 1
ATOM 2581 O O . GLN A 1 354 ? 14.827 -12.649 -30.905 1.00 42.72 354 GLN A O 1
ATOM 2586 N N . PRO A 1 355 ? 15.767 -11.046 -32.196 1.00 35.09 355 PRO A N 1
ATOM 2587 C CA . PRO A 1 355 ? 14.496 -10.556 -32.715 1.00 35.09 355 PRO A CA 1
ATOM 2588 C C . PRO A 1 355 ? 13.852 -11.598 -33.655 1.00 35.09 355 PRO A C 1
ATOM 2590 O O . PRO A 1 355 ? 14.599 -12.350 -34.290 1.00 35.09 355 PRO A O 1
ATOM 2593 N N . PRO A 1 356 ? 12.505 -11.678 -33.703 1.00 36.97 356 PRO A N 1
ATOM 2594 C CA . PRO A 1 356 ? 11.769 -12.607 -34.564 1.00 36.97 356 PRO A CA 1
ATOM 2595 C C . PRO A 1 356 ? 12.001 -12.383 -36.061 1.00 36.97 356 PRO A C 1
ATOM 2597 O O . PRO A 1 356 ? 12.258 -11.223 -36.465 1.00 36.97 356 PRO A O 1
#

Foldseek 3Di:
DDDDDDDDDDDDDDDDDDDDDDDDDDDDDDDDDDDDDDDDDDDDDDDDDDDDDDDDDPPPPPPCPQLNVAADQDPNFTDGDPLPPDPPDWTFDDRSRPEIEFEDEDAQAKDFQQVSQVPDVVRPQKAFAFGKYKYKYFCQNQVVDQWKKKKKKFWPPLFKKKKKKAFAAPPDPDSADDPPHPRIDMWIAGSVGRMTMDIGASVNCVVSVGRIMMIMMTRNDNGMTGMIMMMHIGLEDWDADRVGDIAFLLHPPQAPDSDDPPRFGCGDDQLHDDPDDDDPPLSSRSSNAGAAEQDDDPDPPDDGDDDDPDDDPPHDHHYDYDPPPPDPDDDDDDDDDDPDPDDDDDDDDDDDDDDD

Sequence (356 aa):
FRGGDFATGAPHPAPSTRARRMETNCCAARRPRPRSPAPLAPLLLSLLLLGMAGALVPGGRAQEPECSGHGTLVDGHCNCTSARPQPDELGWVGDDCGTAVYYHAVSASETDVTVACSGGEPPCAQLDAGGTVCFLADLQSLFSTPAHFGLVLAGEYGAAMRLRGLLVGHGDEQAYPTNGSHYSFVLSSTTARPEASIYLDRAAVGEARPHSAYLCVTNPGSQPGTFSLRAAALSCPFTLSPSGDVVTCGGEGRASSSTCPLGVCDCVQQWARPQSPVYQGLGFEDCSAQCVPLPEPSSASEPSKHHVDGHAPGTWAFFNFSLAGVASDRHVRAAVVATANTSSDVELYVRYWQPP